Protein 1FP2 (pdb70)

GO terms:
  GO:0033800 isoflavone 7-O-methyltransferase activity (F, EXP)

Structure (mmCIF, N/CA/C/O backbone):
data_1FP2
#
_entry.id   1FP2
#
_cell.length_a   145.556
_cell.length_b   50.538
_cell.length_c   63.824
_cell.angle_alpha   90.00
_cell.angle_beta   106.69
_cell.angle_gamma   90.00
#
_symmetry.space_group_name_H-M   'C 1 2 1'
#
loop_
_entity.id
_entity.type
_entity.pdbx_description
1 polymer 'ISOFLAVONE O-METHYLTRANSFERASE'
2 non-polymer S-ADENOSYL-L-HOMOCYSTEINE
3 non-polymer "4'-HYDROXY-7-METHOXYISOFLAVONE"
4 water water
#
loop_
_atom_site.group_PDB
_atom_site.id
_atom_site.type_symbol
_atom_site.label_atom_id
_atom_site.label_alt_id
_atom_site.label_comp_id
_atom_site.label_asym_id
_atom_site.label_entity_id
_atom_site.label_seq_id
_atom_site.pdbx_PDB_ins_code
_atom_site.Cartn_x
_atom_site.Cartn_y
_atom_site.Cartn_z
_atom_site.occupancy
_atom_site.B_iso_or_equiv
_atom_site.auth_seq_id
_atom_site.auth_comp_id
_atom_site.auth_asym_id
_atom_site.auth_atom_id
_atom_site.pdbx_PDB_model_num
ATOM 1 N N . ARG A 1 8 ? -17.833 -8.192 54.153 1.00 41.12 8 ARG A N 1
ATOM 2 C CA . ARG A 1 8 ? -16.596 -8.642 54.818 1.00 42.12 8 ARG A CA 1
ATOM 3 C C . ARG A 1 8 ? -16.535 -10.172 54.840 1.00 42.44 8 ARG A C 1
ATOM 4 O O . ARG A 1 8 ? -17.367 -10.858 55.454 1.00 42.89 8 ARG A O 1
ATOM 12 N N . LYS A 1 9 ? -15.511 -10.666 54.154 1.00 42.21 9 LYS A N 1
ATOM 13 C CA . LYS A 1 9 ? -15.261 -12.073 53.928 1.00 40.40 9 LYS A CA 1
ATOM 14 C C . LYS A 1 9 ? -13.805 -12.367 54.337 1.00 39.99 9 LYS A C 1
ATOM 15 O O . LYS A 1 9 ? -13.244 -11.661 55.176 1.00 38.93 9 LYS A O 1
ATOM 21 N N . PRO A 1 10 ? -13.184 -13.424 53.765 1.00 39.96 10 PRO A N 1
ATOM 22 C CA . PRO A 1 10 ? -11.784 -13.794 54.065 1.00 39.71 10 PRO A CA 1
ATOM 23 C C . PRO A 1 10 ? -10.831 -13.131 53.053 1.00 40.14 10 PRO A C 1
ATOM 24 O O . PRO A 1 10 ? -11.080 -12.022 52.611 1.00 38.80 10 PRO A O 1
ATOM 28 N N . SER A 1 11 ? -9.758 -13.820 52.657 1.00 40.34 11 SER A N 1
ATOM 29 C CA . SER A 1 11 ? -8.821 -13.257 51.673 1.00 39.63 11 SER A CA 1
ATOM 30 C C . SER A 1 11 ? -9.379 -13.135 50.233 1.00 38.30 11 SER A C 1
ATOM 31 O O . SER A 1 11 ? -8.631 -13.047 49.244 1.00 38.05 11 SER A O 1
ATOM 34 N N . GLU A 1 12 ? -10.696 -13.159 50.097 1.00 36.97 12 GLU A N 1
ATOM 35 C CA . GLU A 1 12 ? -11.292 -12.962 48.780 1.00 34.97 12 GLU A CA 1
ATOM 36 C C . GLU A 1 12 ? -11.368 -11.430 48.635 1.00 31.92 12 GLU A C 1
ATOM 37 O O . GLU A 1 12 ? -11.714 -10.901 47.587 1.00 31.99 12 GLU A O 1
ATOM 43 N N . ILE A 1 13 ? -11.033 -10.735 49.711 1.00 29.40 13 ILE A N 1
ATOM 44 C CA . ILE A 1 13 ? -10.982 -9.287 49.687 1.00 27.60 13 ILE A CA 1
ATOM 45 C C . ILE A 1 13 ? -9.796 -8.847 48.807 1.00 26.39 13 ILE A C 1
ATOM 46 O O . ILE A 1 13 ? -9.922 -7.920 48.022 1.00 23.73 13 ILE A O 1
ATOM 51 N N . PHE A 1 14 ? -8.639 -9.486 48.971 1.00 25.60 14 PHE A N 1
ATOM 52 C CA . PHE A 1 14 ? -7.457 -9.144 48.155 1.00 25.49 14 PHE A CA 1
ATOM 53 C C . PHE A 1 14 ? -7.797 -9.375 46.659 1.00 25.20 14 PHE A C 1
ATOM 54 O O . PHE A 1 14 ? -7.435 -8.585 45.772 1.00 22.78 14 PHE A O 1
ATOM 62 N N . LYS A 1 15 ? -8.515 -10.444 46.364 1.00 23.85 15 LYS A N 1
ATOM 63 C CA . LYS A 1 15 ? -8.877 -10.678 44.968 1.00 24.22 15 LYS A CA 1
ATOM 64 C C . LYS A 1 15 ? -9.807 -9.576 44.394 1.00 24.18 15 LYS A C 1
ATOM 65 O O . LYS A 1 15 ? -9.687 -9.160 43.238 1.00 21.98 15 LYS A O 1
ATOM 71 N N . ALA A 1 16 ? -10.764 -9.142 45.212 1.00 21.02 16 ALA A N 1
ATOM 72 C CA . ALA A 1 16 ? -11.711 -8.096 44.810 1.00 19.71 16 ALA A CA 1
ATOM 73 C C . ALA A 1 16 ? -10.968 -6.759 44.683 1.00 16.90 16 ALA A C 1
ATOM 74 O O . ALA A 1 16 ? -11.316 -5.925 43.849 1.00 14.68 16 ALA A O 1
ATOM 76 N N . GLN A 1 17 ? -9.966 -6.573 45.548 1.00 17.19 17 GLN A N 1
ATOM 77 C CA . GLN A 1 17 ? -9.173 -5.365 45.475 1.00 16.27 17 GLN A CA 1
ATOM 78 C C . GLN A 1 17 ? -8.418 -5.359 44.133 1.00 16.87 17 GLN A C 1
ATOM 79 O O . GLN A 1 17 ? -8.330 -4.343 43.463 1.00 15.11 17 GLN A O 1
ATOM 85 N N . ALA A 1 18 ? -7.868 -6.494 43.721 1.00 16.03 18 ALA A N 1
ATOM 86 C CA . ALA A 1 18 ? -7.164 -6.542 42.438 1.00 16.73 18 ALA A CA 1
ATOM 87 C C . ALA A 1 18 ? -8.103 -6.171 41.258 1.00 16.01 18 ALA A C 1
ATOM 88 O O . ALA A 1 18 ? -7.736 -5.354 40.360 1.00 15.84 18 ALA A O 1
ATOM 90 N N . LEU A 1 19 ? -9.341 -6.687 41.310 1.00 15.46 19 LEU A N 1
ATOM 91 C CA . LEU A 1 19 ? -10.318 -6.342 40.292 1.00 16.22 19 LEU A CA 1
ATOM 92 C C . LEU A 1 19 ? -10.629 -4.836 40.293 1.00 16.69 19 LEU A C 1
ATOM 93 O O . LEU A 1 19 ? -10.652 -4.180 39.250 1.00 15.74 19 LEU A O 1
ATOM 98 N N . LEU A 1 20 ? -10.909 -4.272 41.483 1.00 13.96 20 LEU A N 1
ATOM 99 C CA . LEU A 1 20 ? -11.206 -2.851 41.569 1.00 15.25 20 LEU A CA 1
ATOM 100 C C . LEU A 1 20 ? -10.030 -2.039 40.989 1.00 15.35 20 LEU A C 1
ATOM 101 O O . LEU A 1 20 ? -10.250 -1.132 40.198 1.00 14.39 20 LEU A O 1
ATOM 106 N N . TYR A 1 21 ? -8.792 -2.362 41.370 1.00 14.75 21 TYR A N 1
ATOM 107 C CA . TYR A 1 21 ? -7.648 -1.601 40.852 1.00 16.31 21 TYR A CA 1
ATOM 108 C C . TYR A 1 21 ? -7.493 -1.696 39.335 1.00 15.62 21 TYR A C 1
ATOM 109 O O . TYR A 1 21 ? -7.120 -0.712 38.680 1.00 15.30 21 TYR A O 1
ATOM 118 N N . LYS A 1 22 ? -7.774 -2.866 38.790 1.00 15.66 22 LYS A N 1
ATOM 119 C CA . LYS A 1 22 ? -7.679 -3.052 37.366 1.00 17.58 22 LYS A CA 1
ATOM 120 C C . LYS A 1 22 ? -8.593 -2.041 36.695 1.00 16.66 22 LYS A C 1
ATOM 121 O O . LYS A 1 22 ? -8.256 -1.446 35.675 1.00 17.27 22 LYS A O 1
ATOM 127 N N . HIS A 1 23 ? -9.782 -1.824 37.285 1.00 15.47 23 HIS A N 1
ATOM 128 C CA . HIS A 1 23 ? -10.705 -0.907 36.662 1.00 14.26 23 HIS A CA 1
ATOM 129 C C . HIS A 1 23 ? -10.488 0.554 36.946 1.00 14.30 23 HIS A C 1
ATOM 130 O O . HIS A 1 23 ? -10.708 1.434 36.113 1.00 13.55 23 HIS A O 1
ATOM 137 N N . ILE A 1 24 ? -10.037 0.856 38.158 1.00 14.04 24 ILE A N 1
ATOM 138 C CA . ILE A 1 24 ? -9.726 2.241 38.453 1.00 14.13 24 ILE A CA 1
ATOM 139 C C . ILE A 1 24 ? -8.658 2.728 37.468 1.00 14.89 24 ILE A C 1
ATOM 140 O O . ILE A 1 24 ? -8.777 3.844 36.950 1.00 14.66 24 ILE A O 1
ATOM 145 N N . TYR A 1 25 ? -7.673 1.875 37.189 1.00 15.26 25 TYR A N 1
ATOM 146 C CA . TYR A 1 25 ? -6.557 2.318 36.333 1.00 15.08 25 TYR A CA 1
ATOM 147 C C . TYR A 1 25 ? -6.663 1.873 34.876 1.00 14.79 25 TYR A C 1
ATOM 148 O O . TYR A 1 25 ? -5.681 1.938 34.128 1.00 15.15 25 TYR A O 1
ATOM 157 N N . ALA A 1 26 ? -7.829 1.379 34.462 1.00 13.41 26 ALA A N 1
ATOM 158 C CA . ALA A 1 26 ? -7.998 0.931 33.077 1.00 13.44 26 ALA A CA 1
ATOM 159 C C . ALA A 1 26 ? -7.651 2.013 32.042 1.00 13.30 26 ALA A C 1
ATOM 160 O O . ALA A 1 26 ? -7.208 1.651 30.941 1.00 13.52 26 ALA A O 1
ATOM 162 N N . PHE A 1 27 ? -7.802 3.316 32.342 1.00 12.95 27 PHE A N 1
ATOM 163 C CA . PHE A 1 27 ? -7.497 4.384 31.406 1.00 13.88 27 PHE A CA 1
ATOM 164 C C . PHE A 1 27 ? -6.036 4.302 30.985 1.00 14.37 27 PHE A C 1
ATOM 165 O O . PHE A 1 27 ? -5.700 4.786 29.922 1.00 14.72 27 PHE A O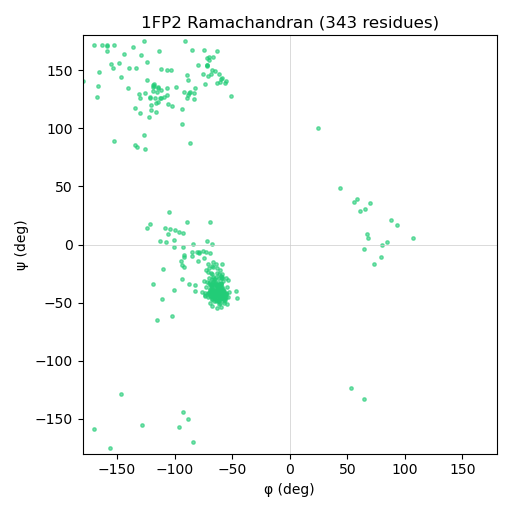 1
ATOM 173 N N . ILE A 1 28 ? -5.176 3.716 31.831 1.00 14.32 28 ILE A N 1
ATOM 174 C CA . ILE A 1 28 ? -3.759 3.582 31.431 1.00 14.44 28 ILE A CA 1
ATOM 175 C C . ILE A 1 28 ? -3.589 2.686 30.213 1.00 13.89 28 ILE A C 1
ATOM 176 O O . ILE A 1 28 ? -2.634 2.881 29.441 1.00 13.73 28 ILE A O 1
ATOM 181 N N . ASP A 1 29 ? -4.494 1.728 30.011 1.00 13.55 29 ASP A N 1
ATOM 182 C CA . ASP A 1 29 ? -4.450 0.874 28.803 1.00 14.55 29 ASP A CA 1
ATOM 183 C C . ASP A 1 29 ? -4.658 1.797 27.577 1.00 14.89 29 ASP A C 1
ATOM 184 O O . ASP A 1 29 ? -3.927 1.713 26.566 1.00 14.50 29 ASP A O 1
ATOM 189 N N . SER A 1 30 ? -5.598 2.731 27.674 1.00 13.53 30 SER A N 1
ATOM 190 C CA . SER A 1 30 ? -5.865 3.652 26.556 1.00 12.69 30 SER A CA 1
ATOM 191 C C . SER A 1 30 ? -4.714 4.649 26.372 1.00 11.65 30 SER A C 1
ATOM 192 O O . SER A 1 30 ? -4.257 4.886 25.242 1.00 12.00 30 SER A O 1
ATOM 195 N N . MET A 1 31 ? -4.175 5.180 27.481 1.00 11.01 31 MET A N 1
ATOM 196 C CA . MET A 1 31 ? -3.158 6.204 27.359 1.00 11.73 31 MET A CA 1
ATOM 197 C C . MET A 1 31 ? -1.809 5.637 26.916 1.00 11.31 31 MET A C 1
ATOM 198 O O . MET A 1 31 ? -1.034 6.297 26.232 1.00 12.13 31 MET A O 1
ATOM 203 N N . SER A 1 32 ? -1.547 4.400 27.313 1.00 11.82 32 SER A N 1
ATOM 204 C CA . SER A 1 32 ? -0.280 3.814 26.876 1.00 13.05 32 SER A CA 1
ATOM 205 C C . SER A 1 32 ? -0.314 3.482 25.361 1.00 13.53 32 SER A C 1
ATOM 206 O O . SER A 1 32 ? 0.713 3.585 24.656 1.00 12.89 32 SER A O 1
ATOM 209 N N . LEU A 1 33 ? -1.494 3.132 24.854 1.00 13.36 33 LEU A N 1
ATOM 210 C CA . LEU A 1 33 ? -1.664 2.818 23.437 1.00 12.78 33 LEU A CA 1
ATOM 211 C C . LEU A 1 33 ? -1.527 4.118 22.677 1.00 13.64 33 LEU A C 1
ATOM 212 O O . LEU A 1 33 ? -0.818 4.158 21.648 1.00 11.72 33 LEU A O 1
ATOM 217 N N . LYS A 1 34 ? -2.175 5.187 23.145 1.00 12.79 34 LYS A N 1
ATOM 218 C CA . LYS A 1 34 ? -2.016 6.512 22.541 1.00 11.85 34 LYS A CA 1
ATOM 219 C C . LYS A 1 34 ? -0.538 6.922 22.504 1.00 12.60 34 LYS A C 1
ATOM 220 O O . LYS A 1 34 ? -0.062 7.428 21.485 1.00 13.14 34 LYS A O 1
ATOM 226 N N . TRP A 1 35 ? 0.192 6.663 23.601 1.00 12.49 35 TRP A N 1
ATOM 227 C CA . TRP A 1 35 ? 1.588 7.001 23.645 1.00 12.75 35 TRP A CA 1
ATOM 228 C C . TRP A 1 35 ? 2.378 6.254 22.574 1.00 12.26 35 TRP A C 1
ATOM 229 O O . TRP A 1 35 ? 3.215 6.815 21.874 1.00 13.45 35 TRP A O 1
ATOM 240 N N . ALA A 1 36 ? 2.125 4.966 22.420 1.00 11.99 36 ALA A N 1
ATOM 241 C CA . ALA A 1 36 ? 2.870 4.233 21.396 1.00 13.19 36 ALA A CA 1
ATOM 242 C C . ALA A 1 36 ? 2.634 4.804 19.977 1.00 12.27 36 ALA A C 1
ATOM 243 O O . ALA A 1 36 ? 3.588 4.913 19.181 1.00 13.26 36 ALA A O 1
ATOM 245 N N . VAL A 1 37 ? 1.408 5.168 19.640 1.00 12.48 37 VAL A N 1
ATOM 246 C CA . VAL A 1 37 ? 1.100 5.744 18.348 1.00 12.87 37 VAL A CA 1
ATOM 247 C C . VAL A 1 37 ? 1.747 7.137 18.227 1.00 11.85 37 VAL A C 1
ATOM 248 O O . VAL A 1 37 ? 2.411 7.430 17.184 1.00 13.74 37 VAL A O 1
ATOM 252 N N . GLU A 1 38 ? 1.662 7.980 19.263 1.00 12.86 38 GLU A N 1
ATOM 253 C CA . GLU A 1 38 ? 2.251 9.324 19.169 1.00 12.74 38 GLU A CA 1
ATOM 254 C C . GLU A 1 38 ? 3.760 9.277 19.045 1.00 13.27 38 GLU A C 1
ATOM 255 O O . GLU A 1 38 ? 4.374 10.148 18.409 1.00 13.96 38 GLU A O 1
ATOM 261 N N . MET A 1 39 ? 4.383 8.275 19.677 1.00 12.49 39 MET A N 1
ATOM 262 C CA . MET A 1 39 ? 5.836 8.128 19.560 1.00 13.38 39 MET A CA 1
ATOM 263 C C . MET A 1 39 ? 6.233 7.483 18.245 1.00 14.27 39 MET A C 1
ATOM 264 O O . MET A 1 39 ? 7.432 7.350 17.973 1.00 15.67 39 MET A O 1
ATOM 269 N N . ASN A 1 40 ? 5.253 7.022 17.439 1.00 13.80 40 ASN A N 1
ATOM 270 C CA . ASN A 1 40 ? 5.460 6.396 16.123 1.00 14.64 40 ASN A CA 1
ATOM 271 C C . ASN A 1 40 ? 6.192 5.072 16.221 1.00 14.85 40 ASN A C 1
ATOM 272 O O . ASN A 1 40 ? 6.864 4.641 15.280 1.00 14.41 40 ASN A O 1
ATOM 277 N N . ILE A 1 41 ? 5.998 4.376 17.333 1.00 14.59 41 ILE A N 1
ATOM 278 C CA . ILE A 1 41 ? 6.711 3.123 17.513 1.00 13.41 41 ILE A CA 1
ATOM 279 C C . ILE A 1 41 ? 6.391 1.995 16.530 1.00 15.34 41 ILE A C 1
ATOM 280 O O . ILE A 1 41 ? 7.306 1.359 15.998 1.00 14.22 41 ILE A O 1
ATOM 285 N N . PRO A 1 42 ? 5.105 1.754 16.205 1.00 14.10 42 PRO A N 1
ATOM 286 C CA . PRO A 1 42 ? 4.787 0.703 15.247 1.00 14.37 42 PRO A CA 1
ATOM 287 C C . PRO A 1 42 ? 5.529 0.959 13.904 1.00 15.04 42 PRO A C 1
ATOM 288 O O . PRO A 1 42 ? 6.146 0.040 13.350 1.00 16.04 42 PRO A O 1
ATOM 292 N N . ASN A 1 43 ? 5.509 2.195 13.403 1.00 15.15 43 ASN A N 1
ATOM 293 C CA . ASN A 1 43 ? 6.185 2.443 12.131 1.00 15.98 43 ASN A CA 1
ATOM 294 C C . ASN A 1 43 ? 7.715 2.307 12.246 1.00 15.64 43 ASN A C 1
ATOM 295 O O . ASN A 1 43 ? 8.345 1.784 11.308 1.00 15.75 43 ASN A O 1
ATOM 300 N N . ILE A 1 44 ? 8.287 2.739 13.378 1.00 14.44 44 ILE A N 1
ATOM 301 C CA . ILE A 1 44 ? 9.717 2.619 13.558 1.00 15.13 44 ILE A CA 1
ATOM 302 C C . ILE A 1 44 ? 10.081 1.147 13.483 1.00 15.39 44 ILE A C 1
ATOM 303 O O . ILE A 1 44 ? 11.074 0.769 12.837 1.00 15.98 44 ILE A O 1
ATOM 30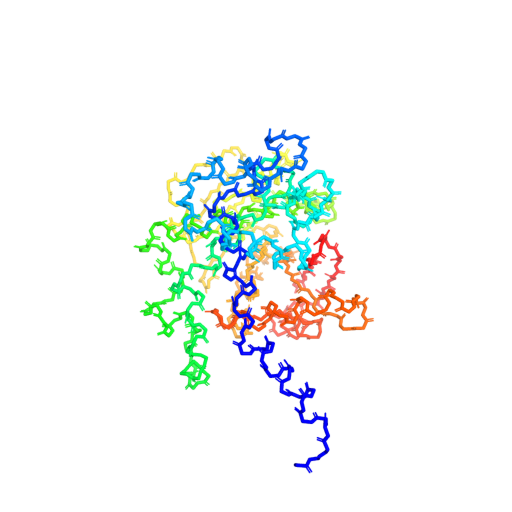8 N N . ILE A 1 45 ? 9.297 0.285 14.134 1.00 16.23 45 ILE A N 1
ATOM 309 C CA . ILE A 1 45 ? 9.628 -1.128 14.076 1.00 15.78 45 ILE A CA 1
ATOM 310 C C . ILE A 1 45 ? 9.457 -1.705 12.669 1.00 16.41 45 ILE A C 1
ATOM 311 O O . ILE A 1 45 ? 10.330 -2.477 12.201 1.00 16.62 45 ILE A O 1
ATOM 316 N N . GLN A 1 46 ? 8.371 -1.351 11.982 1.00 16.37 46 GLN A N 1
ATOM 317 C CA . GLN A 1 46 ? 8.153 -1.818 10.627 1.00 16.72 46 GLN A CA 1
ATOM 318 C C . GLN A 1 46 ? 9.335 -1.413 9.728 1.00 17.55 46 GLN A C 1
ATOM 319 O O . GLN A 1 46 ? 9.851 -2.240 8.951 1.00 19.40 46 GLN A O 1
ATOM 325 N N . ASN A 1 47 ? 9.758 -0.151 9.854 1.00 17.10 47 ASN A N 1
ATOM 326 C CA . ASN A 1 47 ? 10.858 0.386 9.012 1.00 17.37 47 ASN A CA 1
ATOM 327 C C . ASN A 1 47 ? 12.172 -0.286 9.358 1.00 18.10 47 ASN A C 1
ATOM 328 O O . ASN A 1 47 ? 13.050 -0.417 8.480 1.00 18.19 47 ASN A O 1
ATOM 333 N N . HIS A 1 48 ? 12.330 -0.711 10.603 1.00 16.55 48 HIS A N 1
ATOM 334 C CA . HIS A 1 48 ? 13.554 -1.393 11.036 1.00 17.16 48 HIS A CA 1
ATOM 335 C C . HIS A 1 48 ? 13.715 -2.742 10.344 1.00 18.54 48 HIS A C 1
ATOM 336 O O . HIS A 1 48 ? 14.854 -3.163 10.113 1.00 19.70 48 HIS A O 1
ATOM 343 N N . GLY A 1 49 ? 12.590 -3.377 9.990 1.00 18.74 49 GLY A N 1
ATOM 344 C CA . GLY A 1 49 ? 12.582 -4.664 9.304 1.00 20.72 49 GLY A CA 1
ATOM 345 C C . GLY A 1 49 ? 12.798 -5.912 10.123 1.00 20.97 49 GLY A C 1
ATOM 346 O O . GLY A 1 49 ? 12.806 -7.034 9.578 1.00 21.62 49 GLY A O 1
ATOM 347 N N . LYS A 1 50 ? 12.985 -5.727 11.415 1.00 20.54 50 LYS A N 1
ATOM 348 C CA . LYS A 1 50 ? 13.208 -6.810 12.356 1.00 19.31 50 LYS A CA 1
ATOM 349 C C . LYS A 1 50 ? 12.854 -6.301 13.758 1.00 19.51 50 LYS A C 1
ATOM 350 O O . LYS A 1 50 ? 12.649 -5.097 13.954 1.00 17.63 50 LYS A O 1
ATOM 356 N N . PRO A 1 51 ? 12.798 -7.186 14.764 1.00 19.25 51 PRO A N 1
ATOM 357 C CA . PRO A 1 51 ? 12.475 -6.712 16.122 1.00 18.88 51 PRO A CA 1
ATOM 358 C C . PRO A 1 51 ? 13.549 -5.699 16.547 1.00 19.81 51 PRO A C 1
ATOM 359 O O . PRO A 1 51 ? 14.751 -5.874 16.254 1.00 19.07 51 PRO A O 1
ATOM 363 N N . ILE A 1 52 ? 13.137 -4.626 17.210 1.00 17.99 52 ILE A N 1
ATOM 364 C CA . ILE A 1 52 ? 14.083 -3.609 17.575 1.00 17.15 52 ILE A CA 1
ATOM 365 C C . ILE A 1 52 ? 14.583 -3.701 19.015 1.00 18.10 52 ILE A C 1
ATOM 366 O O . ILE A 1 52 ? 13.772 -3.896 19.941 1.00 18.92 52 ILE A O 1
ATOM 371 N N . SER A 1 53 ? 15.891 -3.544 19.238 1.00 18.07 53 SER A N 1
ATOM 372 C CA . SER A 1 53 ? 16.416 -3.611 20.597 1.00 18.31 53 SER A CA 1
ATOM 373 C C . SER A 1 53 ? 16.002 -2.357 21.376 1.00 18.60 53 SER A C 1
ATOM 374 O O . SER A 1 53 ? 15.747 -1.291 20.781 1.00 17.66 53 SER A O 1
ATOM 377 N N . LEU A 1 54 ? 15.925 -2.458 22.708 1.00 17.27 54 LEU A N 1
ATOM 378 C CA . LEU A 1 54 ? 15.574 -1.281 23.484 1.00 18.43 54 LEU A CA 1
ATOM 379 C C . LEU A 1 54 ? 16.589 -0.185 23.197 1.00 18.79 54 LEU A C 1
ATOM 380 O O . LEU A 1 54 ? 16.222 0.957 23.060 1.00 17.90 54 LEU A O 1
ATOM 385 N N . SER A 1 55 ? 17.884 -0.505 23.072 1.00 19.21 55 SER A N 1
ATOM 386 C CA . SER A 1 55 ? 18.858 0.568 22.867 1.00 20.31 55 SER A CA 1
ATOM 387 C C . SER A 1 55 ? 18.685 1.265 21.517 1.00 18.99 55 SER A C 1
ATOM 388 O O . SER A 1 55 ? 18.791 2.487 21.440 1.00 20.05 55 SER A O 1
ATOM 391 N N . ASN A 1 56 ? 18.386 0.503 20.471 1.00 18.71 56 ASN A N 1
ATOM 392 C CA . ASN A 1 56 ? 18.146 1.109 19.155 1.00 18.84 56 ASN A CA 1
ATOM 393 C C . ASN A 1 56 ? 16.848 1.931 19.188 1.00 18.50 56 ASN A C 1
ATOM 394 O O . ASN A 1 56 ? 16.772 2.992 18.576 1.00 19.86 56 ASN A O 1
ATOM 399 N N . LEU A 1 57 ? 15.828 1.422 19.888 1.00 17.14 57 LEU A N 1
ATOM 400 C CA . LEU A 1 57 ? 14.580 2.159 19.985 1.00 16.78 57 LEU A CA 1
ATOM 401 C C . LEU A 1 57 ? 14.769 3.496 20.664 1.00 17.15 57 LEU A C 1
ATOM 402 O O . LEU A 1 57 ? 14.314 4.532 20.122 1.00 17.27 57 LEU A O 1
ATOM 407 N N . VAL A 1 58 ? 15.394 3.526 21.844 1.00 18.81 58 VAL A N 1
ATOM 408 C CA . VAL A 1 58 ? 15.534 4.814 22.498 1.00 19.41 58 VAL A CA 1
ATOM 409 C C . VAL A 1 58 ? 16.532 5.697 21.752 1.00 20.39 58 VAL A C 1
ATOM 410 O O . VAL A 1 58 ? 16.464 6.916 21.886 1.00 20.51 58 VAL A O 1
ATOM 414 N N . SER A 1 59 ? 17.410 5.111 20.931 1.00 20.53 59 SER A N 1
ATOM 415 C CA . SER A 1 59 ? 18.346 5.927 20.138 1.00 21.39 59 SER A CA 1
ATOM 416 C C . SER A 1 59 ? 17.515 6.661 19.076 1.00 20.43 59 SER A C 1
ATOM 417 O O . SER A 1 59 ? 17.626 7.892 18.898 1.00 20.74 59 SER A O 1
ATOM 420 N N . ILE A 1 60 ? 16.691 5.913 18.367 1.00 19.17 60 ILE A N 1
ATOM 421 C CA . ILE A 1 60 ? 15.837 6.552 17.364 1.00 17.69 60 ILE A CA 1
ATOM 422 C C . ILE A 1 60 ? 14.896 7.603 17.989 1.00 18.28 60 ILE A C 1
ATOM 423 O O . ILE A 1 60 ? 14.727 8.694 17.458 1.00 18.77 60 ILE A O 1
ATOM 428 N N . LEU A 1 61 ? 14.310 7.294 19.144 1.00 16.33 61 LEU A N 1
ATOM 429 C CA . LEU A 1 61 ? 13.391 8.233 19.781 1.00 17.78 61 LEU A CA 1
ATOM 430 C C . LEU A 1 61 ? 14.063 9.463 20.362 1.00 16.06 61 LEU A C 1
ATOM 431 O O . LEU A 1 61 ? 13.433 10.514 20.555 1.00 16.11 61 LEU A O 1
ATOM 436 N N . GLN A 1 62 ? 15.353 9.339 20.674 1.00 17.47 62 GLN A N 1
ATOM 437 C CA . GLN A 1 62 ? 16.111 10.428 21.284 1.00 18.38 62 GLN A CA 1
ATOM 438 C C . GLN A 1 62 ? 15.526 10.907 22.633 1.00 17.06 62 GLN A C 1
ATOM 439 O O . GLN A 1 62 ? 15.447 12.100 22.931 1.00 18.96 62 GLN A O 1
ATOM 445 N N . VAL A 1 63 ? 15.062 9.952 23.432 1.00 18.10 63 VAL A N 1
ATOM 446 C CA . VAL A 1 63 ? 14.561 10.277 24.756 1.00 19.85 63 VAL A CA 1
ATOM 447 C C . VAL A 1 63 ? 15.788 10.450 25.661 1.00 19.84 63 VAL A C 1
ATOM 448 O O . VAL A 1 63 ? 16.858 9.869 25.389 1.00 19.51 63 VAL A O 1
ATOM 452 N N . PRO A 1 64 ? 15.639 11.239 26.731 1.00 18.86 64 PRO A N 1
ATOM 453 C CA . PRO A 1 64 ? 16.747 11.466 27.666 1.00 20.25 64 PRO A CA 1
ATOM 454 C C . PRO A 1 64 ? 17.054 10.178 28.389 1.00 20.83 64 PRO A C 1
ATOM 455 O O . PRO A 1 64 ? 16.177 9.350 28.577 1.00 20.45 64 PRO A O 1
ATOM 459 N N . SER A 1 65 ? 18.313 9.978 28.782 1.00 21.02 65 SER A N 1
ATOM 460 C CA . SER A 1 65 ? 18.676 8.723 29.438 1.00 22.09 65 SER A CA 1
ATOM 461 C C . SER A 1 65 ? 17.863 8.450 30.721 1.00 19.95 65 SER A C 1
ATOM 462 O O . SER A 1 65 ? 17.594 7.290 31.028 1.00 20.39 65 SER A O 1
ATOM 465 N N . SER A 1 66 ? 17.475 9.514 31.426 1.00 18.06 66 SER A N 1
ATOM 466 C CA . SER A 1 66 ? 16.683 9.409 32.655 1.00 19.13 66 SER A CA 1
ATOM 467 C C . SER A 1 66 ? 15.295 8.819 32.413 1.00 16.22 66 SER A C 1
ATOM 468 O O . SER A 1 66 ? 14.621 8.429 33.374 1.00 17.14 66 SER A O 1
ATOM 471 N N . LYS A 1 67 ? 14.853 8.796 31.153 1.00 17.27 67 LYS A N 1
ATOM 472 C CA . LYS A 1 67 ? 13.542 8.232 30.827 1.00 16.28 67 LYS A CA 1
ATOM 473 C C . LYS A 1 67 ? 13.600 6.948 30.008 1.00 16.06 67 LYS A C 1
ATOM 474 O O . LYS A 1 67 ? 12.575 6.372 29.617 1.00 15.40 67 LYS A O 1
ATOM 480 N N . ILE A 1 68 ? 14.790 6.440 29.737 1.00 15.65 68 ILE A N 1
ATOM 481 C CA . ILE A 1 68 ? 14.903 5.189 29.010 1.00 16.46 68 ILE A CA 1
ATOM 482 C C . ILE A 1 68 ? 14.179 4.040 29.756 1.00 15.56 68 ILE A C 1
ATOM 483 O O . ILE A 1 68 ? 13.495 3.220 29.140 1.00 15.64 68 ILE A O 1
ATOM 488 N N . GLY A 1 69 ? 14.394 3.938 31.081 1.00 16.92 69 GLY A N 1
ATOM 489 C CA . GLY A 1 69 ? 13.732 2.885 31.858 1.00 15.44 69 GLY A CA 1
ATOM 490 C C . GLY A 1 69 ? 12.216 3.003 31.772 1.00 14.09 69 GLY A C 1
ATOM 491 O O . GLY A 1 69 ? 11.532 1.997 31.743 1.00 15.18 69 GLY A O 1
ATOM 492 N N . ASN A 1 70 ? 11.737 4.234 31.695 1.00 15.33 70 ASN A N 1
ATOM 493 C CA . ASN A 1 70 ? 10.298 4.437 31.544 1.00 14.18 70 ASN A CA 1
ATOM 494 C C . ASN A 1 70 ? 9.805 3.960 30.167 1.00 13.67 70 ASN A C 1
ATOM 495 O O . ASN A 1 70 ? 8.711 3.411 30.061 1.00 13.75 70 ASN A O 1
ATOM 500 N N . VAL A 1 71 ? 10.625 4.127 29.117 1.00 14.22 71 VAL A N 1
ATOM 501 C CA . VAL A 1 71 ? 10.235 3.616 27.823 1.00 14.48 71 VAL A CA 1
ATOM 502 C C . VAL A 1 71 ? 10.136 2.078 27.957 1.00 14.62 71 VAL A C 1
ATOM 503 O O . VAL A 1 71 ? 9.216 1.439 27.445 1.00 14.60 71 VAL A O 1
ATOM 507 N N . ARG A 1 72 ? 11.141 1.442 28.582 1.00 14.14 72 ARG A N 1
ATOM 508 C CA . ARG A 1 72 ? 11.118 -0.015 28.741 1.00 14.40 72 ARG A CA 1
ATOM 509 C C . ARG A 1 72 ? 9.873 -0.473 29.537 1.00 12.39 72 ARG A C 1
ATOM 510 O O . ARG A 1 72 ? 9.245 -1.485 29.177 1.00 14.30 72 ARG A O 1
ATOM 518 N N . ARG A 1 73 ? 9.548 0.262 30.593 1.00 15.28 73 ARG A N 1
ATOM 519 C CA . ARG A 1 73 ? 8.386 -0.163 31.402 1.00 14.87 73 ARG A CA 1
ATOM 520 C C . ARG A 1 73 ? 7.081 -0.081 30.588 1.00 15.00 73 ARG A C 1
ATOM 521 O O . ARG A 1 73 ? 6.226 -0.974 30.653 1.00 16.14 73 ARG A O 1
ATOM 529 N N . LEU A 1 74 ? 6.951 0.976 29.804 1.00 13.79 74 LEU A N 1
ATOM 530 C CA . LEU A 1 74 ? 5.762 1.126 28.946 1.00 13.78 74 LEU A CA 1
ATOM 531 C C . LEU A 1 74 ? 5.723 0.073 27.848 1.00 14.17 74 LEU A C 1
ATOM 532 O O . LEU A 1 74 ? 4.651 -0.456 27.521 1.00 15.17 74 LEU A O 1
ATOM 537 N N . MET A 1 75 ? 6.877 -0.233 27.232 1.00 13.18 75 MET A N 1
ATOM 538 C CA . MET A 1 75 ? 6.895 -1.242 26.195 1.00 14.13 75 MET A CA 1
ATOM 539 C C . MET A 1 75 ? 6.487 -2.620 26.696 1.00 13.78 75 MET A C 1
ATOM 540 O O . MET A 1 75 ? 5.818 -3.372 25.992 1.00 14.81 75 MET A O 1
ATOM 545 N N . ARG A 1 76 ? 6.978 -2.965 27.883 1.00 15.94 76 ARG A N 1
ATOM 546 C CA . ARG A 1 76 ? 6.644 -4.268 28.450 1.00 17.39 76 ARG A CA 1
ATOM 547 C C . ARG A 1 76 ? 5.160 -4.346 28.807 1.00 16.16 76 ARG A C 1
ATOM 548 O O . ARG A 1 76 ? 4.541 -5.405 28.587 1.00 17.14 76 ARG A O 1
ATOM 556 N N . TYR A 1 77 ? 4.601 -3.222 29.248 1.00 16.04 77 TYR A N 1
ATOM 557 C CA . TYR A 1 77 ? 3.160 -3.158 29.594 1.00 13.94 77 TYR A CA 1
ATOM 558 C C . TYR A 1 77 ? 2.346 -3.331 28.295 1.00 15.92 77 TYR A C 1
ATOM 559 O O . TYR A 1 77 ? 1.389 -4.144 28.242 1.00 15.32 77 TYR A O 1
ATOM 568 N N . LEU A 1 78 ? 2.724 -2.613 27.228 1.00 14.17 78 LEU A N 1
ATOM 569 C CA . LEU A 1 78 ? 2.036 -2.785 25.950 1.00 15.48 78 LEU A CA 1
ATOM 570 C C . LEU A 1 78 ? 2.223 -4.198 25.371 1.00 15.51 78 LEU A C 1
ATOM 571 O O . LEU A 1 78 ? 1.326 -4.760 24.705 1.00 15.79 78 LEU A O 1
ATOM 576 N N . ALA A 1 79 ? 3.406 -4.786 25.583 1.00 15.16 79 ALA A N 1
ATOM 577 C CA . ALA A 1 79 ? 3.632 -6.135 25.050 1.00 17.19 79 ALA A CA 1
ATOM 578 C C . ALA A 1 79 ? 2.716 -7.178 25.725 1.00 17.39 79 ALA A C 1
ATOM 579 O O . ALA A 1 79 ? 2.099 -8.006 25.051 1.00 17.42 79 ALA A O 1
ATOM 581 N N . HIS A 1 80 ? 2.611 -7.108 27.035 1.00 18.93 80 HIS A N 1
ATOM 582 C CA . HIS A 1 80 ? 1.755 -8.029 27.775 1.00 19.30 80 HIS A CA 1
ATOM 583 C C . HIS A 1 80 ? 0.305 -7.880 27.290 1.00 19.80 80 HIS A C 1
ATOM 584 O O . HIS A 1 80 ? -0.444 -8.849 27.229 1.00 20.57 80 HIS A O 1
ATOM 591 N N . ASN A 1 81 ? -0.073 -6.671 26.901 1.00 20.01 81 ASN A N 1
ATOM 592 C CA . ASN A 1 81 ? -1.409 -6.456 26.348 1.00 18.60 81 ASN A CA 1
ATOM 593 C C . ASN A 1 81 ? -1.583 -6.971 24.955 1.00 18.77 81 ASN A C 1
ATOM 594 O O . ASN A 1 81 ? -2.706 -7.028 24.469 1.00 20.58 81 ASN A O 1
ATOM 599 N N . GLY A 1 82 ? -0.495 -7.343 24.288 1.00 17.03 82 GLY A N 1
ATOM 600 C CA . GLY A 1 82 ? -0.622 -7.918 22.969 1.00 17.16 82 GLY A CA 1
ATOM 601 C C . GLY A 1 82 ? -0.206 -7.062 21.824 1.00 14.66 82 GLY A C 1
ATOM 602 O O . GLY A 1 82 ? -0.410 -7.445 20.673 1.00 17.94 82 GLY A O 1
ATOM 603 N N . PHE A 1 83 ? 0.341 -5.899 22.127 1.00 17.05 83 PHE A N 1
ATOM 604 C CA . PHE A 1 83 ? 0.724 -5.014 21.047 1.00 15.80 83 PHE A CA 1
ATOM 605 C C . PHE A 1 83 ? 2.139 -5.158 20.561 1.00 16.07 83 PHE A C 1
ATOM 606 O O . PHE A 1 83 ? 2.475 -4.600 19.547 1.00 16.37 83 PHE A O 1
ATOM 614 N N . PHE A 1 84 ? 2.977 -5.904 21.280 1.00 16.04 84 PHE A N 1
ATOM 615 C CA . PHE A 1 84 ? 4.341 -6.142 20.839 1.00 16.51 84 PHE A CA 1
ATOM 616 C C . PHE A 1 84 ? 4.697 -7.535 21.368 1.00 17.05 84 PHE A C 1
ATOM 617 O O . PHE A 1 84 ? 4.075 -8.024 22.332 1.00 17.99 84 PHE A O 1
ATOM 625 N N . GLU A 1 85 ? 5.658 -8.168 20.704 1.00 19.01 85 GLU A N 1
ATOM 626 C CA . GLU A 1 85 ? 6.155 -9.451 21.178 1.00 19.65 85 GLU A CA 1
ATOM 627 C C . GLU A 1 85 ? 7.596 -9.210 21.644 1.00 20.53 85 GLU A C 1
ATOM 628 O O . GLU A 1 85 ? 8.410 -8.697 20.868 1.00 19.87 85 GLU A O 1
ATOM 634 N N . ILE A 1 86 ? 7.927 -9.582 22.886 1.00 20.13 86 ILE A N 1
ATOM 635 C CA . ILE A 1 86 ? 9.292 -9.411 23.378 1.00 21.76 86 ILE A CA 1
ATOM 636 C C . ILE A 1 86 ? 10.106 -10.646 22.972 1.00 23.97 86 ILE A C 1
ATOM 637 O O . ILE A 1 86 ? 9.647 -11.781 23.124 1.00 23.74 86 ILE A O 1
ATOM 642 N N . ILE A 1 87 ? 11.277 -10.391 22.396 1.00 24.88 87 ILE A N 1
ATOM 643 C CA . ILE A 1 87 ? 12.198 -11.445 21.988 1.00 29.02 87 ILE A CA 1
ATOM 644 C C . ILE A 1 87 ? 13.459 -11.133 22.772 1.00 30.27 87 ILE A C 1
ATOM 645 O O . ILE A 1 87 ? 13.949 -10.012 22.744 1.00 31.11 87 ILE A O 1
ATOM 650 N N . THR A 1 88 ? 13.978 -12.120 23.496 1.00 32.35 88 THR A N 1
ATOM 651 C CA . THR A 1 88 ? 15.185 -11.901 24.296 1.00 34.39 88 THR A CA 1
ATOM 652 C C . THR A 1 88 ? 16.370 -12.735 23.809 1.00 35.75 88 THR A C 1
ATOM 653 O O . THR A 1 88 ? 16.227 -13.931 23.567 1.00 35.73 88 THR A O 1
ATOM 657 N N . LYS A 1 89 ? 17.513 -12.074 23.644 1.00 36.85 89 LYS A N 1
ATOM 658 C CA . LYS A 1 89 ? 18.769 -12.698 23.210 1.00 38.59 89 LYS A CA 1
ATOM 659 C C . LYS A 1 89 ? 19.801 -11.878 23.973 1.00 38.91 89 LYS A C 1
ATOM 660 O O . LYS A 1 89 ? 19.683 -11.679 25.176 1.00 40.02 89 LYS A O 1
ATOM 666 N N . GLU A 1 90 ? 20.795 -11.358 23.270 1.00 39.47 90 GLU A N 1
ATOM 667 C CA . GLU A 1 90 ? 21.768 -10.543 23.963 1.00 39.98 90 GLU A CA 1
ATOM 668 C C . GLU A 1 90 ? 21.061 -9.327 24.567 1.00 38.66 90 GLU A C 1
ATOM 669 O O . GLU A 1 90 ? 21.486 -8.790 25.591 1.00 39.34 90 GLU A O 1
ATOM 675 N N . GLU A 1 91 ? 19.972 -8.905 23.931 1.00 37.28 91 GLU A N 1
ATOM 676 C CA . GLU A 1 91 ? 19.226 -7.759 24.426 1.00 34.57 91 GLU A CA 1
ATOM 677 C C . GLU A 1 91 ? 17.742 -8.089 24.358 1.00 31.72 91 GLU A C 1
ATOM 678 O O . GLU A 1 91 ? 17.343 -9.095 23.799 1.00 32.32 91 GLU A O 1
ATOM 684 N N . GLU A 1 92 ? 16.936 -7.227 24.963 1.00 29.21 92 GLU A N 1
ATOM 685 C CA . GLU A 1 92 ? 15.489 -7.373 24.862 1.00 25.52 92 GLU A CA 1
ATOM 686 C C . GLU A 1 92 ? 15.107 -6.604 23.582 1.00 23.69 92 GLU A C 1
ATOM 687 O O . GLU A 1 92 ? 15.529 -5.451 23.410 1.00 24.59 92 GLU A O 1
ATOM 693 N N . SER A 1 93 ? 14.332 -7.246 22.712 1.00 20.55 93 SER A N 1
ATOM 694 C CA . SER A 1 93 ? 13.879 -6.634 21.466 1.00 19.86 93 SER A CA 1
ATOM 695 C C . SER A 1 93 ? 12.352 -6.679 21.385 1.00 19.44 93 SER A C 1
ATOM 696 O O . SER A 1 93 ? 11.713 -7.512 22.039 1.00 19.73 93 SER A O 1
ATOM 699 N N . TYR A 1 94 ? 11.774 -5.780 20.583 1.00 17.72 94 TYR A N 1
ATOM 700 C CA . TYR A 1 94 ? 10.322 -5.685 20.427 1.00 17.42 94 TYR A CA 1
ATOM 701 C C . TYR A 1 94 ? 9.886 -5.869 19.013 1.00 18.12 94 TYR A C 1
ATOM 702 O O . TYR A 1 94 ? 10.352 -5.134 18.138 1.00 17.66 94 TYR A O 1
ATOM 711 N N . ALA A 1 95 ? 8.967 -6.818 18.797 1.00 16.47 95 ALA A N 1
ATOM 712 C CA . ALA A 1 95 ? 8.442 -7.115 17.486 1.00 17.09 95 ALA A CA 1
ATOM 713 C C . ALA A 1 95 ? 6.987 -6.726 17.376 1.00 16.41 95 ALA A C 1
ATOM 714 O O . ALA A 1 95 ? 6.283 -6.721 18.371 1.00 16.73 95 ALA A O 1
ATOM 716 N N . LEU A 1 96 ? 6.539 -6.380 16.176 1.00 16.11 96 LEU A N 1
ATOM 717 C CA . LEU A 1 96 ? 5.114 -6.094 15.963 1.00 18.10 96 LEU A CA 1
ATOM 718 C C . LEU A 1 96 ? 4.304 -7.380 16.147 1.00 19.22 96 LEU A C 1
ATOM 719 O O . LEU A 1 96 ? 4.856 -8.483 16.105 1.00 19.34 96 LEU A O 1
ATOM 724 N N . THR A 1 97 ? 3.002 -7.207 16.372 1.00 18.48 97 THR A N 1
ATOM 725 C CA . THR A 1 97 ? 2.046 -8.293 16.461 1.00 19.25 97 THR A CA 1
ATOM 726 C C . THR A 1 97 ? 0.942 -7.948 15.452 1.00 19.51 97 THR A C 1
ATOM 727 O O . THR A 1 97 ? 0.964 -6.883 14.823 1.00 19.26 97 THR A O 1
ATOM 731 N N . VAL A 1 98 ? -0.021 -8.838 15.260 1.00 19.51 98 VAL A N 1
ATOM 732 C CA . VAL A 1 98 ? -1.055 -8.517 14.304 1.00 19.09 98 VAL A CA 1
ATOM 733 C C . VAL A 1 98 ? -1.794 -7.264 14.746 1.00 17.95 98 VAL A C 1
ATOM 734 O O . VAL A 1 98 ? -2.194 -6.486 13.899 1.00 18.60 98 VAL A O 1
ATOM 738 N N . ALA A 1 99 ? -1.967 -7.078 16.050 1.00 18.31 99 ALA A N 1
ATOM 739 C CA . ALA A 1 99 ? -2.652 -5.904 16.562 1.00 17.83 99 ALA A CA 1
ATOM 740 C C . ALA A 1 99 ? -1.859 -4.591 16.318 1.00 17.50 99 ALA A C 1
ATOM 741 O O . ALA A 1 99 ? -2.452 -3.545 15.920 1.00 18.30 99 ALA A O 1
ATOM 743 N N . SER A 1 100 ? -0.547 -4.598 16.508 1.00 16.35 100 SER A N 1
ATOM 744 C CA . SER A 1 100 ? 0.170 -3.352 16.231 1.00 17.64 100 SER A CA 1
ATOM 745 C C . SER A 1 100 ? 0.423 -3.179 14.714 1.00 18.01 100 SER A C 1
ATOM 746 O O . SER A 1 100 ? 0.742 -2.096 14.246 1.00 17.90 100 SER A O 1
ATOM 749 N N . GLU A 1 101 ? 0.256 -4.229 13.921 1.00 18.98 101 GLU A N 1
ATOM 750 C CA . GLU A 1 101 ? 0.378 -4.061 12.472 1.00 19.00 101 GLU A CA 1
ATOM 751 C C . GLU A 1 101 ? -0.812 -3.202 12.005 1.00 17.29 101 GLU A C 1
ATOM 752 O O . GLU A 1 101 ? -0.747 -2.565 10.954 1.00 18.72 101 GLU A O 1
ATOM 758 N N . LEU A 1 102 ? -1.904 -3.203 12.770 1.00 16.33 102 LEU A N 1
ATOM 759 C CA . LEU A 1 102 ? -3.054 -2.365 12.436 1.00 16.96 102 LEU A CA 1
ATOM 760 C C . LEU A 1 102 ? -2.702 -0.898 12.645 1.00 15.89 102 LEU A C 1
ATOM 761 O O . LEU A 1 102 ? -3.524 -0.037 12.335 1.00 16.51 102 LEU A O 1
ATOM 766 N N . LEU A 1 103 ? -1.530 -0.601 13.208 1.00 14.47 103 LEU A N 1
ATOM 767 C CA . LEU A 1 103 ? -1.136 0.811 13.499 1.00 14.73 103 LEU A CA 1
ATOM 768 C C . LEU A 1 103 ? -0.032 1.318 12.544 1.00 13.94 103 LEU A C 1
ATOM 769 O O . LEU A 1 103 ? 0.385 2.447 12.648 1.00 15.21 103 LEU A O 1
ATOM 774 N N . VAL A 1 104 ? 0.367 0.462 11.601 1.00 15.65 104 VAL A N 1
ATOM 775 C CA . VAL A 1 104 ? 1.440 0.774 10.651 1.00 16.74 104 VAL A CA 1
ATOM 776 C C . VAL A 1 104 ? 0.865 1.436 9.422 1.00 18.61 104 VAL A C 1
ATOM 777 O O . VAL A 1 104 ? -0.068 0.936 8.799 1.00 18.19 104 VAL A O 1
ATOM 781 N N . ARG A 1 105 ? 1.421 2.595 9.110 1.00 21.60 105 ARG A N 1
ATOM 782 C CA . ARG A 1 105 ? 0.972 3.390 7.965 1.00 26.05 105 ARG A CA 1
ATOM 783 C C . ARG A 1 105 ? 1.080 2.632 6.682 1.00 28.83 105 ARG A C 1
ATOM 784 O O . ARG A 1 105 ? 2.030 1.896 6.479 1.00 29.85 105 ARG A O 1
ATOM 792 N N . GLY A 1 106 ? 0.131 2.831 5.797 1.00 30.94 106 GLY A N 1
ATOM 793 C CA . GLY A 1 106 ? 0.266 2.162 4.523 1.00 35.55 106 GLY A CA 1
ATOM 794 C C . GLY A 1 106 ? 0.131 0.663 4.611 1.00 37.35 106 GLY A C 1
ATOM 795 O O . GLY A 1 106 ? 0.357 -0.052 3.631 1.00 38.95 106 GLY A O 1
ATOM 796 N N . SER A 1 107 ? -0.200 0.169 5.795 1.00 38.54 107 SER A N 1
ATOM 797 C CA . SER A 1 107 ? -0.446 -1.246 5.945 1.00 38.46 107 SER A CA 1
ATOM 798 C C . SER A 1 107 ? -1.835 -1.313 5.264 1.00 37.99 107 SER A C 1
ATOM 799 O O . SER A 1 107 ? -2.421 -0.269 4.997 1.00 38.13 107 SER A O 1
ATOM 802 N N . ASP A 1 108 ? -2.337 -2.505 4.946 1.00 37.48 108 ASP A N 1
ATOM 803 C CA . ASP A 1 108 ? -3.649 -2.648 4.286 1.00 36.84 108 ASP A CA 1
ATOM 804 C C . ASP A 1 108 ? -4.795 -1.963 5.039 1.00 35.33 108 ASP A C 1
ATOM 805 O O . ASP A 1 108 ? -5.588 -1.217 4.454 1.00 36.07 108 ASP A O 1
ATOM 810 N N . LEU A 1 109 ? -4.903 -2.270 6.335 1.00 32.32 109 LEU A N 1
ATOM 811 C CA . LEU A 1 109 ? -5.921 -1.700 7.201 1.00 27.42 109 LEU A CA 1
ATOM 812 C C . LEU A 1 109 ? -5.185 -1.001 8.344 1.00 26.37 109 LEU A C 1
ATOM 813 O O . LEU A 1 109 ? -4.610 -1.651 9.217 1.00 26.30 109 LEU A O 1
ATOM 818 N N . CYS A 1 110 ? -5.224 0.323 8.358 1.00 21.60 110 CYS A N 1
ATOM 819 C CA . CYS A 1 110 ? -4.521 1.087 9.402 1.00 18.96 110 CYS A CA 1
ATOM 820 C C . CYS A 1 110 ? -5.504 1.865 10.258 1.00 18.12 110 CYS A C 1
ATOM 821 O O . CYS A 1 110 ? -6.132 2.804 9.744 1.00 19.22 110 CYS A O 1
ATOM 824 N N . LEU A 1 111 ? -5.603 1.512 11.525 1.00 15.61 111 LEU A N 1
ATOM 825 C CA . LEU A 1 111 ? -6.559 2.160 12.415 1.00 15.33 111 LEU A CA 1
ATOM 826 C C . LEU A 1 111 ? -5.909 3.151 13.362 1.00 15.86 111 LEU A C 1
ATOM 827 O O . LEU A 1 111 ? -6.552 3.625 14.281 1.00 17.10 111 LEU A O 1
ATOM 832 N N . ALA A 1 112 ? -4.655 3.525 13.112 1.00 15.82 112 ALA A N 1
ATOM 833 C CA . ALA A 1 112 ? -4.036 4.499 14.039 1.00 16.56 112 ALA A CA 1
ATOM 834 C C . ALA A 1 112 ? -4.845 5.784 14.083 1.00 15.39 112 ALA A C 1
ATOM 835 O O . ALA A 1 112 ? -4.966 6.385 15.142 1.00 15.98 112 ALA A O 1
ATOM 837 N N . PRO A 1 113 ? -5.435 6.244 12.955 1.00 15.12 113 PRO A N 1
ATOM 838 C CA . PRO A 1 113 ? -6.205 7.491 13.085 1.00 14.99 113 PRO A CA 1
ATOM 839 C C . PRO A 1 113 ? -7.403 7.410 14.008 1.00 16.34 113 PRO A C 1
ATOM 840 O O . PRO A 1 113 ? -7.839 8.422 14.567 1.00 15.54 113 PRO A O 1
ATOM 844 N N . MET A 1 114 ? -7.930 6.217 14.195 1.00 15.47 114 MET A N 1
ATOM 845 C CA . MET A 1 114 ? -9.048 5.993 15.111 1.00 16.48 114 MET A CA 1
ATOM 846 C C . MET A 1 114 ? -8.539 6.145 16.555 1.00 15.06 114 MET A C 1
ATOM 847 O O . MET A 1 114 ? -9.204 6.749 17.402 1.00 15.22 114 MET A O 1
ATOM 852 N N . VAL A 1 115 ? -7.350 5.614 16.857 1.00 13.60 115 VAL A N 1
ATOM 853 C CA . VAL A 1 115 ? -6.794 5.759 18.201 1.00 14.03 115 VAL A CA 1
ATOM 854 C C . VAL A 1 115 ? -6.638 7.236 18.523 1.00 13.96 115 VAL A C 1
ATOM 855 O O . VAL A 1 115 ? -7.049 7.687 19.603 1.00 16.35 115 VAL A O 1
ATOM 859 N N . GLU A 1 116 ? -6.078 8.012 17.584 1.00 14.56 116 GLU A N 1
ATOM 860 C CA . GLU A 1 116 ? -5.836 9.416 17.859 1.00 14.45 116 GLU A CA 1
ATOM 861 C C . GLU A 1 116 ? -7.080 10.244 17.966 1.00 15.73 116 GLU A C 1
ATOM 862 O O . GLU A 1 116 ? -7.139 11.168 18.772 1.00 16.57 116 GLU A O 1
ATOM 868 N N . CYS A 1 117 ? -8.068 9.963 17.105 1.00 13.99 117 CYS A N 1
ATOM 869 C CA . CYS A 1 117 ? -9.297 10.706 17.192 1.00 14.66 117 CYS A CA 1
ATOM 870 C C . CYS A 1 117 ? -10.044 10.494 18.526 1.00 14.36 117 CYS A C 1
ATOM 871 O O . CYS A 1 117 ? -10.412 11.416 19.223 1.00 15.76 117 CYS A O 1
ATOM 874 N N . VAL A 1 118 ? -10.307 9.247 18.838 1.00 14.33 118 VAL A N 1
ATOM 875 C CA . VAL A 1 118 ? -11.062 8.915 20.029 1.00 13.79 118 VAL A CA 1
ATOM 876 C C . VAL A 1 118 ? -10.360 9.382 21.306 1.00 14.56 118 VAL A C 1
ATOM 877 O O . VAL A 1 118 ? -11.011 9.800 22.259 1.00 13.56 118 VAL A O 1
ATOM 881 N N . LEU A 1 119 ? -9.032 9.264 21.318 1.00 14.45 119 LEU A N 1
ATOM 882 C CA . LEU A 1 119 ? -8.329 9.629 22.552 1.00 13.55 119 LEU A CA 1
ATOM 883 C C . LEU A 1 119 ? -7.894 11.067 22.703 1.00 15.08 119 LEU A C 1
ATOM 884 O O . LEU A 1 119 ? -7.002 11.399 23.462 1.00 14.48 119 LEU A O 1
ATOM 889 N N . ASP A 1 120 ? -8.522 11.942 21.924 1.00 13.71 120 ASP A N 1
ATOM 890 C CA . ASP A 1 120 ? -8.341 13.394 22.061 1.00 13.94 120 ASP A CA 1
ATOM 891 C C . ASP A 1 120 ? -8.711 13.683 23.531 1.00 13.96 120 ASP A C 1
ATOM 892 O O . ASP A 1 120 ? -9.662 13.131 24.051 1.00 15.43 120 ASP A O 1
ATOM 897 N N . PRO A 1 121 ? -7.970 14.550 24.224 1.00 14.29 121 PRO A N 1
ATOM 898 C CA . PRO A 1 121 ? -8.305 14.797 25.632 1.00 15.14 121 PRO A CA 1
ATOM 899 C C . PRO A 1 121 ? -9.671 15.356 25.908 1.00 16.21 121 PRO A C 1
ATOM 900 O O . PRO A 1 121 ? -10.292 14.992 26.905 1.00 17.73 121 PRO A O 1
ATOM 904 N N . THR A 1 122 ? -10.159 16.222 25.032 1.00 15.71 122 THR A N 1
ATOM 905 C CA . THR A 1 122 ? -11.466 16.830 25.245 1.00 16.58 122 THR A CA 1
ATOM 906 C C . THR A 1 122 ? -12.585 15.833 24.982 1.00 16.83 122 THR A C 1
ATOM 907 O O . THR A 1 122 ? -13.531 15.714 25.789 1.00 17.46 122 THR A O 1
ATOM 911 N N . LEU A 1 123 ? -12.473 15.080 23.891 1.00 16.71 123 LEU A N 1
ATOM 912 C CA . LEU A 1 123 ? -13.522 14.116 23.600 1.00 15.69 123 LEU A CA 1
ATOM 913 C C . LEU A 1 123 ? -13.575 12.972 24.608 1.00 14.78 123 LEU A C 1
ATOM 914 O O . LEU A 1 123 ? -14.608 12.689 25.212 1.00 14.76 123 LEU A O 1
ATOM 919 N N . SER A 1 124 ? -12.445 12.312 24.838 1.00 13.83 124 SER A N 1
ATOM 920 C CA . SER A 1 124 ? -12.431 11.192 25.775 1.00 14.07 124 SER A CA 1
ATOM 921 C C . SER A 1 124 ? -12.639 11.661 27.210 1.00 13.80 124 SER A C 1
ATOM 922 O O . SER A 1 124 ? -13.257 10.968 28.013 1.00 14.22 124 SER A O 1
ATOM 925 N N . GLY A 1 125 ? -12.142 12.868 27.495 1.00 13.53 125 GLY A N 1
ATOM 926 C CA . GLY A 1 125 ? -12.344 13.490 28.814 1.00 14.56 125 GLY A CA 1
ATOM 927 C C . GLY A 1 125 ? -13.815 13.761 29.117 1.00 14.18 125 GLY A C 1
ATOM 928 O O . GLY A 1 125 ? -14.201 13.903 30.297 1.00 14.97 125 GLY A O 1
ATOM 929 N N . SER A 1 126 ? -14.670 13.822 28.087 1.00 13.58 126 SER A N 1
ATOM 930 C CA . SER A 1 126 ? -16.084 14.058 28.295 1.00 14.89 126 SER A CA 1
ATOM 931 C C . SER A 1 126 ? -16.744 12.967 29.142 1.00 12.78 126 SER A C 1
ATOM 932 O O . SER A 1 126 ? -17.771 13.226 29.805 1.00 12.95 126 SER A O 1
ATOM 935 N N . TYR A 1 127 ? -16.114 11.771 29.197 1.00 12.14 127 TYR A N 1
ATOM 936 C CA . TYR A 1 127 ? -16.733 10.660 29.896 1.00 12.45 127 TYR A CA 1
ATOM 937 C C . TYR A 1 127 ? -16.620 10.813 31.419 1.00 12.70 127 TYR A C 1
ATOM 938 O O . TYR A 1 127 ? -17.175 10.011 32.144 1.00 13.26 127 TYR A O 1
ATOM 947 N N . HIS A 1 128 ? -15.890 11.845 31.855 1.00 12.59 128 HIS A N 1
ATOM 948 C CA . HIS A 1 128 ? -15.854 12.180 33.286 1.00 12.78 128 HIS A CA 1
ATOM 949 C C . HIS A 1 128 ? -17.195 12.759 33.731 1.00 13.63 128 HIS A C 1
ATOM 950 O O . HIS A 1 128 ? -17.505 12.774 34.945 1.00 15.30 128 HIS A O 1
ATOM 957 N N . GLU A 1 129 ? -18.005 13.190 32.750 1.00 13.39 129 GLU A N 1
ATOM 958 C CA . GLU A 1 129 ? -19.292 13.820 33.041 1.00 14.10 129 GLU A CA 1
ATOM 959 C C . GLU A 1 129 ? -20.501 12.904 32.782 1.00 12.79 129 GLU A C 1
ATOM 960 O O . GLU A 1 129 ? -21.606 13.408 32.544 1.00 14.26 129 GLU A O 1
ATOM 966 N N . LEU A 1 130 ? -20.322 11.583 32.892 1.00 12.01 130 LEU A N 1
ATOM 967 C CA . LEU A 1 130 ? -21.462 10.667 32.704 1.00 12.79 130 LEU A CA 1
ATOM 968 C C . LEU A 1 130 ? -22.595 11.036 33.709 1.00 14.32 130 LEU A C 1
ATOM 969 O O . LEU A 1 130 ? -23.780 11.041 33.309 1.00 14.89 130 LEU A O 1
ATOM 974 N N . LYS A 1 131 ? -22.273 11.383 34.968 1.00 13.83 131 LYS A N 1
ATOM 975 C CA . LYS A 1 131 ? -23.333 11.754 35.948 1.00 13.83 131 LYS A CA 1
ATOM 976 C C . LYS A 1 131 ? -24.154 12.988 35.463 1.00 13.97 131 LYS A C 1
ATOM 977 O O . LYS A 1 131 ? -25.387 12.938 35.424 1.00 15.34 131 LYS A O 1
ATOM 983 N N . LYS A 1 132 ? -23.519 14.095 35.122 1.00 13.57 132 LYS A N 1
ATOM 984 C CA . LYS A 1 132 ? -24.274 15.264 34.633 1.00 15.17 132 LYS A CA 1
ATOM 985 C C . LYS A 1 132 ? -25.146 14.863 33.420 1.00 13.45 132 LYS A C 1
ATOM 986 O O . LYS A 1 132 ? -26.301 15.201 33.355 1.00 14.91 132 LYS A O 1
ATOM 992 N N . TRP A 1 133 ? -24.574 14.071 32.512 1.00 13.36 133 TRP A N 1
ATOM 993 C CA . TRP A 1 133 ? -25.299 13.648 31.318 1.00 13.06 133 TRP A CA 1
ATOM 994 C C . TRP A 1 133 ? -26.497 12.752 31.618 1.00 13.71 133 TRP A C 1
ATOM 995 O O . TRP A 1 133 ? -27.568 12.861 30.971 1.00 13.92 133 TRP A O 1
ATOM 1006 N N . ILE A 1 134 ? -26.372 11.853 32.578 1.00 13.14 134 ILE A N 1
ATOM 1007 C CA . ILE A 1 134 ? -27.490 10.927 32.852 1.00 15.06 134 ILE A CA 1
ATOM 1008 C C . ILE A 1 134 ? -28.683 11.720 33.413 1.00 16.15 134 ILE A C 1
ATOM 1009 O O . ILE A 1 134 ? -29.815 11.249 33.354 1.00 16.30 134 ILE A O 1
ATOM 1014 N N . TYR A 1 135 ? -28.420 12.931 33.918 1.00 15.04 135 TYR A N 1
ATOM 1015 C CA . TYR A 1 135 ? -29.498 13.779 34.441 1.00 15.07 135 TYR A CA 1
ATOM 1016 C C . TYR A 1 135 ? -30.069 14.734 33.411 1.00 17.99 135 TYR A C 1
ATOM 1017 O O . TYR A 1 135 ? -31.022 15.487 33.710 1.00 18.51 135 TYR A O 1
ATOM 1026 N N . GLU A 1 136 ? -29.518 14.737 32.202 1.00 16.48 136 GLU A N 1
ATOM 1027 C CA . GLU A 1 136 ? -30.021 15.633 31.155 1.00 17.94 136 GLU A CA 1
ATOM 1028 C C . GLU A 1 136 ? -31.147 14.948 30.381 1.00 18.24 136 GLU A C 1
ATOM 1029 O O . GLU A 1 136 ? -30.994 13.847 29.895 1.00 18.07 136 GLU A O 1
ATOM 1035 N N . GLU A 1 137 ? -32.289 15.616 30.243 1.00 19.63 137 GLU A N 1
ATOM 1036 C CA . GLU A 1 137 ? -33.381 15.009 29.490 1.00 19.80 137 GLU A CA 1
ATOM 1037 C C . GLU A 1 137 ? -33.050 14.851 28.016 1.00 20.69 137 GLU A C 1
ATOM 1038 O O . GLU A 1 137 ? -33.435 13.862 27.408 1.00 21.70 137 GLU A O 1
ATOM 1044 N N . ASP A 1 138 ? -32.388 15.844 27.442 1.00 18.97 138 ASP A N 1
ATOM 1045 C CA . ASP A 1 138 ? -32.100 15.820 26.016 1.00 19.85 138 ASP A CA 1
ATOM 1046 C C . ASP A 1 138 ? -30.654 15.825 25.532 1.00 18.83 138 ASP A C 1
ATOM 1047 O O . ASP A 1 138 ? -30.373 15.227 24.489 1.00 18.96 138 ASP A O 1
ATOM 1052 N N . LEU A 1 139 ? -29.749 16.494 26.234 1.00 17.53 139 LEU A N 1
ATOM 1053 C CA . LEU A 1 139 ? -28.384 16.618 25.757 1.00 16.59 139 LEU A CA 1
ATOM 1054 C C . LEU A 1 139 ? -27.679 15.271 25.606 1.00 14.32 139 LEU A C 1
ATOM 1055 O O . LEU A 1 139 ? -27.939 14.325 26.353 1.00 14.93 139 LEU A O 1
ATOM 1060 N N . THR A 1 140 ? -26.809 15.214 24.612 1.00 15.85 140 THR A N 1
ATOM 1061 C CA . THR A 1 140 ? -25.947 14.032 24.392 1.00 14.74 140 THR A CA 1
ATOM 1062 C C . THR A 1 140 ? -24.741 14.282 25.320 1.00 16.70 140 THR A C 1
ATOM 1063 O O . THR A 1 140 ? -24.593 15.414 25.812 1.00 17.06 140 THR A O 1
ATOM 1067 N N . LEU A 1 141 ? -23.891 13.263 25.537 1.00 14.95 141 LEU A N 1
ATOM 1068 C CA . LEU A 1 141 ? -22.717 13.495 26.384 1.00 15.62 141 LEU A CA 1
ATOM 1069 C C . LEU A 1 141 ? -21.830 14.587 25.771 1.00 17.60 141 LEU A C 1
ATOM 1070 O O . LEU A 1 141 ? -21.338 15.464 26.463 1.00 17.72 141 LEU A O 1
ATOM 1075 N N . PHE A 1 142 ? -21.548 14.526 24.470 1.00 15.39 142 PHE A N 1
ATOM 1076 C CA . PHE A 1 142 ? -20.751 15.593 23.897 1.00 16.57 142 P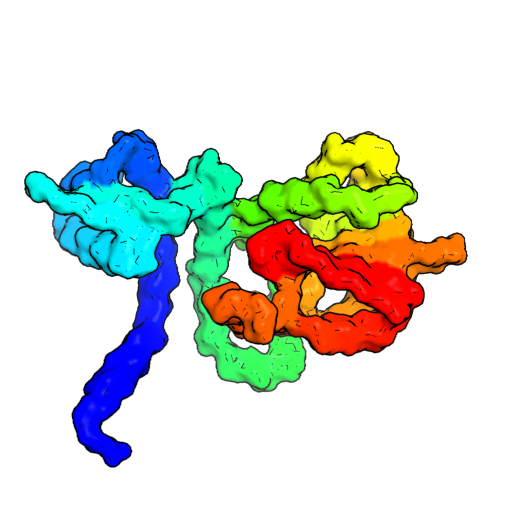HE A CA 1
ATOM 1077 C C . PHE A 1 142 ? -21.441 16.949 24.005 1.00 18.71 142 PHE A C 1
ATOM 1078 O O . PHE A 1 142 ? -20.778 17.970 24.119 1.00 21.09 142 PHE A O 1
ATOM 1086 N N . GLY A 1 143 ? -22.766 16.980 23.954 1.00 18.95 143 GLY A N 1
ATOM 1087 C CA . GLY A 1 143 ? -23.491 18.243 24.066 1.00 18.90 143 GLY A CA 1
ATOM 1088 C C . GLY A 1 143 ? -23.261 18.911 25.431 1.00 20.25 143 GLY A C 1
ATOM 1089 O O . GLY A 1 143 ? -23.197 20.148 25.546 1.00 20.67 143 GLY A O 1
ATOM 1090 N N . VAL A 1 144 ? -23.158 18.085 26.454 1.00 18.44 144 VAL A N 1
ATOM 1091 C CA . VAL A 1 144 ? -22.880 18.544 27.804 1.00 18.86 144 VAL A CA 1
ATOM 1092 C C . VAL A 1 144 ? -21.487 19.149 27.931 1.00 19.68 144 VAL A C 1
ATOM 1093 O O . VAL A 1 144 ? -21.325 20.182 28.581 1.00 21.38 144 VAL A O 1
ATOM 1097 N N . THR A 1 145 ? -20.484 18.527 27.302 1.00 18.11 145 THR A N 1
ATOM 1098 C CA . THR A 1 145 ? -19.097 18.947 27.467 1.00 18.79 145 THR A CA 1
ATOM 1099 C C . THR A 1 145 ? -18.563 19.920 26.446 1.00 18.48 145 THR A C 1
ATOM 1100 O O . THR A 1 145 ? -17.713 20.723 26.767 1.00 20.32 145 THR A O 1
ATOM 1104 N N . LEU A 1 146 ? -19.073 19.886 25.215 1.00 17.19 146 LEU A N 1
ATOM 1105 C CA . LEU A 1 146 ? -18.564 20.769 24.169 1.00 19.36 146 LEU A CA 1
ATOM 1106 C C . LEU A 1 146 ? -19.372 22.031 24.074 1.00 21.56 146 LEU A C 1
ATOM 1107 O O . LEU A 1 146 ? -18.918 22.981 23.447 1.00 25.25 146 LEU A O 1
ATOM 1112 N N . GLY A 1 147 ? -20.571 22.055 24.630 1.00 23.60 147 GLY A N 1
ATOM 1113 C CA . GLY A 1 147 ? -21.336 23.310 24.546 1.00 24.43 147 GLY A CA 1
ATOM 1114 C C . GLY A 1 147 ? -22.128 23.492 23.262 1.00 25.12 147 GLY A C 1
ATOM 1115 O O . GLY A 1 147 ? -22.737 24.563 23.030 1.00 26.00 147 GLY A O 1
ATOM 1116 N N . SER A 1 148 ? -22.089 22.494 22.391 1.00 22.56 148 SER A N 1
ATOM 1117 C CA . SER A 1 148 ? -22.895 22.550 21.173 1.00 21.73 148 SER A CA 1
ATOM 1118 C C . SER A 1 148 ? -23.004 21.130 20.751 1.00 21.66 148 SER A C 1
ATOM 1119 O O . SER A 1 148 ? -22.340 20.278 21.333 1.00 22.19 148 SER A O 1
ATOM 1122 N N . GLY A 1 149 ? -23.836 20.864 19.747 1.00 20.64 149 GLY A N 1
ATOM 1123 C CA . GLY A 1 149 ? -23.947 19.484 19.273 1.00 21.12 149 GLY A CA 1
ATOM 1124 C C . GLY A 1 149 ? -22.646 19.143 18.560 1.00 19.68 149 GLY A C 1
ATOM 1125 O O . GLY A 1 149 ? -21.923 20.070 18.126 1.00 19.22 149 GLY A O 1
ATOM 1126 N N . PHE A 1 150 ? -22.362 17.848 18.390 1.00 19.27 150 PHE A N 1
ATOM 1127 C CA . PHE A 1 150 ? -21.121 17.401 17.760 1.00 17.55 150 PHE A CA 1
ATOM 1128 C C . PHE A 1 150 ? -20.888 17.905 16.313 1.00 18.11 150 PHE A C 1
ATOM 1129 O O . PHE A 1 150 ? -19.790 18.299 15.964 1.00 16.51 150 PHE A O 1
ATOM 1137 N N . TRP A 1 151 ? -21.908 17.861 15.464 1.00 17.66 151 TRP A N 1
ATOM 1138 C CA . TRP A 1 151 ? -21.659 18.273 14.099 1.00 17.55 151 TRP A CA 1
ATOM 1139 C C . TRP A 1 151 ? -21.356 19.758 13.992 1.00 18.58 151 TRP A C 1
ATOM 1140 O O . TRP A 1 151 ? -20.468 20.140 13.247 1.00 19.77 151 TRP A O 1
ATOM 1151 N N . ASP A 1 152 ? -22.093 20.582 14.742 1.00 20.05 152 ASP A N 1
ATOM 1152 C CA . ASP A 1 152 ? -21.811 22.006 14.763 1.00 21.85 152 ASP A CA 1
ATOM 1153 C C . ASP A 1 152 ? -20.392 22.218 15.262 1.00 20.40 152 ASP A C 1
ATOM 1154 O O . ASP A 1 152 ? -19.658 23.083 14.743 1.00 22.74 152 ASP A O 1
ATOM 1159 N N . PHE A 1 153 ? -20.025 21.459 16.297 1.00 18.41 153 PHE A N 1
ATOM 1160 C CA . PHE A 1 153 ? -18.673 21.531 16.857 1.00 18.96 153 PHE A CA 1
ATOM 1161 C C . PHE A 1 153 ? -17.621 21.250 15.756 1.00 18.69 153 PHE A C 1
ATOM 1162 O O . PHE A 1 153 ? -16.634 21.994 15.608 1.00 19.51 153 PHE A O 1
ATOM 1170 N N . LEU A 1 154 ? -17.826 20.204 14.945 1.00 16.71 154 LEU A N 1
ATOM 1171 C CA . LEU A 1 154 ? -16.826 19.915 13.921 1.00 17.29 154 LEU A CA 1
ATOM 1172 C C . LEU A 1 154 ? -16.740 21.084 12.921 1.00 17.72 154 LEU A C 1
ATOM 1173 O O . LEU A 1 154 ? -15.679 21.401 12.413 1.00 18.83 154 LEU A O 1
ATOM 1178 N N . ASP A 1 155 ? -17.872 21.720 12.655 1.00 19.57 155 ASP A N 1
ATOM 1179 C CA . ASP A 1 155 ? -17.854 22.810 11.668 1.00 20.56 155 ASP A CA 1
ATOM 1180 C C . ASP A 1 155 ? -17.027 23.992 12.118 1.00 21.25 155 ASP A C 1
ATOM 1181 O O . ASP A 1 155 ? -16.454 24.711 11.282 1.00 23.17 155 ASP A O 1
ATOM 1186 N N . LYS A 1 156 ? -16.964 24.185 13.436 1.00 20.79 156 LYS A N 1
ATOM 1187 C CA . LYS A 1 156 ? -16.223 25.297 14.048 1.00 21.98 156 LYS A CA 1
ATOM 1188 C C . LYS A 1 156 ? -14.776 24.983 14.411 1.00 22.27 156 LYS A C 1
ATOM 1189 O O . LYS A 1 156 ? -13.994 25.892 14.771 1.00 22.56 156 LYS A O 1
ATOM 1195 N N . ASN A 1 157 ? -14.398 23.710 14.315 1.00 20.49 157 ASN A N 1
ATOM 1196 C CA . ASN A 1 157 ? -13.072 23.293 14.742 1.00 20.59 157 ASN A CA 1
ATOM 1197 C C . ASN A 1 157 ? -12.434 22.413 13.676 1.00 21.18 157 ASN A C 1
ATOM 1198 O O . ASN A 1 157 ? -12.484 21.193 13.756 1.00 20.56 157 ASN A O 1
ATOM 1203 N N . PRO A 1 158 ? -11.818 23.026 12.666 1.00 21.08 158 PRO A N 1
ATOM 1204 C CA . PRO A 1 158 ? -11.185 22.308 11.572 1.00 21.76 158 PRO A CA 1
ATOM 1205 C C . PRO A 1 158 ? -10.303 21.140 11.938 1.00 21.17 158 PRO A C 1
ATOM 1206 O O . PRO A 1 158 ? -10.369 20.081 11.303 1.00 21.18 158 PRO A O 1
ATOM 1210 N N . GLU A 1 159 ? -9.436 21.312 12.929 1.00 21.23 159 GLU A N 1
ATOM 1211 C CA . GLU A 1 159 ? -8.559 20.210 13.286 1.00 21.78 159 GLU A CA 1
ATOM 1212 C C . GLU A 1 159 ? -9.355 19.009 13.794 1.00 20.27 159 GLU A C 1
ATOM 1213 O O . GLU A 1 159 ? -8.956 17.849 13.575 1.00 19.51 159 GLU A O 1
ATOM 1219 N N . TYR A 1 160 ? -10.467 19.287 14.473 1.00 18.85 160 TYR A N 1
ATOM 1220 C CA . TYR A 1 160 ? -11.291 18.189 14.965 1.00 19.00 160 TYR A CA 1
ATOM 1221 C C . TYR A 1 160 ? -12.028 17.535 13.786 1.00 18.41 160 TYR A C 1
ATOM 1222 O O . TYR A 1 160 ? -12.227 16.312 13.769 1.00 18.67 160 TYR A O 1
ATOM 1231 N N . ASN A 1 161 ? -12.446 18.353 12.829 1.00 18.40 161 ASN A N 1
ATOM 1232 C CA . ASN A 1 161 ? -13.128 17.809 11.667 1.00 17.78 161 ASN A CA 1
ATOM 1233 C C . ASN A 1 161 ? -12.158 16.904 10.875 1.00 16.78 161 ASN A C 1
ATOM 1234 O O . ASN A 1 161 ? -12.520 15.808 10.432 1.00 16.06 161 ASN A O 1
ATOM 1239 N N . THR A 1 162 ? -10.906 17.312 10.727 1.00 17.76 162 THR A N 1
ATOM 1240 C CA . THR A 1 162 ? -9.921 16.533 10.020 1.00 18.28 162 THR A CA 1
ATOM 1241 C C . THR A 1 162 ? -9.676 15.213 10.743 1.00 18.72 162 THR A C 1
ATOM 1242 O O . THR A 1 162 ? -9.662 14.131 10.134 1.00 20.55 162 THR A O 1
ATOM 1246 N N . SER A 1 163 ? -9.477 15.286 12.052 1.00 19.18 163 SER A N 1
ATOM 1247 C CA . SER A 1 163 ? -9.240 14.097 12.828 1.00 17.84 163 SER A CA 1
ATOM 1248 C C . SER A 1 163 ? -10.417 13.083 12.720 1.00 15.92 163 SER A C 1
ATOM 1249 O O . SER A 1 163 ? -10.214 11.878 12.517 1.00 16.00 163 SER A O 1
ATOM 1252 N N . PHE A 1 164 ? -11.644 13.598 12.821 1.00 15.19 164 PHE A N 1
ATOM 1253 C CA . PHE A 1 164 ? -12.826 12.754 12.696 1.00 13.72 164 PHE A CA 1
ATOM 1254 C C . PHE A 1 164 ? -12.887 12.162 11.272 1.00 16.53 164 PHE A C 1
ATOM 1255 O O . PHE A 1 164 ? -13.153 10.976 11.130 1.00 14.51 164 PHE A O 1
ATOM 1263 N N . ASN A 1 165 ? -12.658 12.964 10.232 1.00 17.17 165 ASN A N 1
ATOM 1264 C CA . ASN A 1 165 ? -12.712 12.400 8.883 1.00 18.28 165 ASN A CA 1
ATOM 1265 C C . ASN A 1 165 ? -11.664 11.344 8.657 1.00 17.89 165 ASN A C 1
ATOM 1266 O O . ASN A 1 165 ? -11.950 10.329 7.986 1.00 19.65 165 ASN A O 1
ATOM 1271 N N . ASP A 1 166 ? -10.457 11.570 9.166 1.00 17.98 166 ASP A N 1
ATOM 1272 C CA . ASP A 1 166 ? -9.398 10.572 8.998 1.00 16.43 166 ASP A CA 1
ATOM 1273 C C . ASP A 1 166 ? -9.776 9.276 9.738 1.00 17.50 166 ASP A C 1
ATOM 1274 O O . ASP A 1 166 ? -9.491 8.160 9.272 1.00 17.73 166 ASP A O 1
ATOM 1279 N N . ALA A 1 167 ? -10.402 9.429 10.888 1.00 15.89 167 ALA A N 1
ATOM 1280 C CA . ALA A 1 167 ? -10.806 8.259 11.661 1.00 16.35 167 ALA A CA 1
ATOM 1281 C C . ALA A 1 167 ? -11.881 7.496 10.861 1.00 17.59 167 ALA A C 1
ATOM 1282 O O . ALA A 1 167 ? -11.784 6.305 10.743 1.00 18.01 167 ALA A O 1
ATOM 1284 N N . MET A 1 168 ? -12.902 8.196 10.351 1.00 16.65 168 MET A N 1
ATOM 1285 C CA . MET A 1 168 ? -13.927 7.500 9.550 1.00 18.06 168 MET A CA 1
ATOM 1286 C C . MET A 1 168 ? -13.307 6.872 8.303 1.00 17.13 168 MET A C 1
ATOM 1287 O O . MET A 1 168 ? -13.737 5.797 7.863 1.00 18.54 168 MET A O 1
ATOM 1292 N N . ALA A 1 169 ? -12.299 7.493 7.715 1.00 14.93 169 ALA A N 1
ATOM 1293 C CA . ALA A 1 169 ? -11.696 6.928 6.517 1.00 16.38 169 ALA A CA 1
ATOM 1294 C C . ALA A 1 169 ? -10.913 5.661 6.775 1.00 17.37 169 ALA A C 1
ATOM 1295 O O . ALA A 1 169 ? -10.807 4.818 5.916 1.00 18.41 169 ALA A O 1
ATOM 1297 N N . SER A 1 170 ? -10.375 5.545 7.985 1.00 17.91 170 SER A N 1
ATOM 1298 C CA . SER A 1 170 ? -9.498 4.432 8.330 1.00 18.87 170 SER A CA 1
ATOM 1299 C C . SER A 1 170 ? -10.035 3.010 8.098 1.00 18.70 170 SER A C 1
ATOM 1300 O O . SER A 1 170 ? -9.290 2.139 7.714 1.00 18.96 170 SER A O 1
ATOM 1303 N N . ASP A 1 171 ? -11.314 2.741 8.321 1.00 20.49 171 ASP A N 1
ATOM 1304 C CA . ASP A 1 171 ? -11.792 1.376 7.968 1.00 19.77 171 ASP A CA 1
ATOM 1305 C C . ASP A 1 171 ? -12.691 1.482 6.722 1.00 20.78 171 ASP A C 1
ATOM 1306 O O . ASP A 1 171 ? -13.340 0.520 6.337 1.00 19.37 171 ASP A O 1
ATOM 1311 N N . SER A 1 172 ? -12.658 2.607 6.033 1.00 19.35 172 SER A N 1
ATOM 1312 C CA . SER A 1 172 ? -13.555 2.735 4.888 1.00 19.85 172 SER A CA 1
ATOM 1313 C C . SER A 1 172 ? -13.333 1.808 3.722 1.00 21.52 172 SER A C 1
ATOM 1314 O O . SER A 1 172 ? -14.309 1.303 3.165 1.00 21.70 172 SER A O 1
ATOM 1317 N N . LYS A 1 173 ? -12.071 1.591 3.329 1.00 21.73 173 LYS A N 1
ATOM 1318 C CA . LYS A 1 173 ? -11.822 0.717 2.167 1.00 23.09 173 LYS A CA 1
ATOM 1319 C C . LYS A 1 173 ? -12.446 -0.668 2.368 1.00 21.00 173 LYS A C 1
ATOM 1320 O O . LYS A 1 173 ? -13.096 -1.177 1.484 1.00 20.98 173 LYS A O 1
ATOM 1326 N N . LEU A 1 174 ? -12.221 -1.260 3.532 1.00 20.33 174 LEU A N 1
ATOM 1327 C CA . LEU A 1 174 ? -12.733 -2.584 3.855 1.00 21.12 174 LEU A CA 1
ATOM 1328 C C . LEU A 1 174 ? -14.268 -2.706 3.756 1.00 19.90 174 LEU A C 1
ATOM 1329 O O . LEU A 1 174 ? -14.835 -3.655 3.197 1.00 19.37 174 LEU A O 1
ATOM 1334 N N . ILE A 1 175 ? -14.946 -1.727 4.335 1.00 17.33 175 ILE A N 1
ATOM 1335 C CA . ILE A 1 175 ? -16.407 -1.741 4.356 1.00 16.73 175 ILE A CA 1
ATOM 1336 C C . ILE A 1 175 ? -16.934 -1.419 2.975 1.00 14.05 175 ILE A C 1
ATOM 1337 O O . ILE A 1 175 ? -17.873 -2.080 2.522 1.00 14.32 175 ILE A O 1
ATOM 1342 N N . ASN A 1 176 ? -16.336 -0.428 2.325 1.00 14.23 176 ASN A N 1
ATOM 1343 C CA . ASN A 1 176 ? -16.842 -0.011 1.032 1.00 13.63 176 ASN A CA 1
ATOM 1344 C C . ASN A 1 176 ? -16.624 -1.091 -0.012 1.00 14.57 176 ASN A C 1
ATOM 1345 O O . ASN A 1 176 ? -17.479 -1.287 -0.868 1.00 15.36 176 ASN A O 1
ATOM 1350 N N . LEU A 1 177 ? -15.488 -1.792 0.055 1.00 15.26 177 LEU A N 1
ATOM 1351 C CA . LEU A 1 177 ? -15.281 -2.884 -0.907 1.00 15.43 177 LEU A CA 1
ATOM 1352 C C . LEU A 1 177 ? -16.261 -4.022 -0.590 1.00 14.16 177 LEU A C 1
ATOM 1353 O O . LEU A 1 177 ? -16.815 -4.629 -1.529 1.00 14.78 177 LEU A O 1
ATOM 1358 N N . ALA A 1 178 ? -16.533 -4.317 0.691 1.00 14.54 178 ALA A N 1
ATOM 1359 C CA . ALA A 1 178 ? -17.505 -5.362 0.994 1.00 14.94 178 ALA A CA 1
ATOM 1360 C C . ALA A 1 178 ? -18.888 -4.949 0.448 1.00 15.62 178 ALA A C 1
ATOM 1361 O O . ALA A 1 178 ? -19.619 -5.762 -0.136 1.00 14.81 178 ALA A O 1
ATOM 1363 N N . LEU A 1 179 ? -19.221 -3.665 0.596 1.00 13.28 179 LEU A N 1
ATOM 1364 C CA . LEU A 1 179 ? -20.487 -3.213 0.064 1.00 13.69 179 LEU A CA 1
ATOM 1365 C C . LEU A 1 179 ? -20.595 -3.313 -1.457 1.00 13.11 179 LEU A C 1
ATOM 1366 O O . LEU A 1 179 ? -21.576 -3.806 -1.962 1.00 14.44 179 LEU A O 1
ATOM 1371 N N . ARG A 1 180 ? -19.599 -2.829 -2.191 1.00 12.89 180 ARG A N 1
ATOM 1372 C CA . ARG A 1 180 ? -19.722 -2.853 -3.658 1.00 13.23 180 ARG A CA 1
ATOM 1373 C C . ARG A 1 180 ? -19.703 -4.279 -4.198 1.00 12.92 180 ARG A C 1
ATOM 1374 O O . ARG A 1 180 ? -20.180 -4.513 -5.310 1.00 15.00 180 ARG A O 1
ATOM 1382 N N . ASP A 1 181 ? -19.212 -5.225 -3.388 1.00 15.08 181 ASP A N 1
ATOM 1383 C CA . ASP A 1 181 ? -19.220 -6.656 -3.820 1.00 17.02 181 ASP A CA 1
ATOM 1384 C C . ASP A 1 181 ? -20.589 -7.310 -3.603 1.00 18.57 181 ASP A C 1
ATOM 1385 O O . ASP A 1 181 ? -20.799 -8.487 -3.958 1.00 19.62 181 ASP A O 1
ATOM 1390 N N . CYS A 1 182 ? -21.510 -6.599 -2.970 1.00 17.32 182 CYS A N 1
ATOM 1391 C CA . CYS A 1 182 ? -22.860 -7.102 -2.749 1.00 18.16 182 CYS A CA 1
ATOM 1392 C C . CYS A 1 182 ? -23.770 -6.796 -3.953 1.00 20.28 182 CYS A C 1
ATOM 1393 O O . CYS A 1 182 ? -24.473 -5.790 -3.991 1.00 17.40 182 CYS A O 1
ATOM 1396 N N . ASP A 1 183 ? -23.793 -7.681 -4.947 1.00 20.51 183 ASP A N 1
ATOM 1397 C CA . ASP A 1 183 ? -24.630 -7.404 -6.107 1.00 23.66 183 ASP A CA 1
ATOM 1398 C C . ASP A 1 183 ? -26.081 -7.258 -5.825 1.00 23.27 183 ASP A C 1
ATOM 1399 O O . ASP A 1 183 ? -26.760 -6.438 -6.453 1.00 25.26 183 ASP A O 1
ATOM 1404 N N . PHE A 1 184 ? -26.578 -7.998 -4.855 1.00 21.69 184 PHE A N 1
ATOM 1405 C CA . PHE A 1 184 ? -27.985 -7.927 -4.528 1.00 22.23 184 PHE A CA 1
ATOM 1406 C C . PHE A 1 184 ? -28.397 -6.524 -4.080 1.00 20.78 184 PHE A C 1
ATOM 1407 O O . PHE A 1 184 ? -29.580 -6.141 -4.192 1.00 21.83 184 PHE A O 1
ATOM 1415 N N . VAL A 1 185 ? -27.439 -5.740 -3.549 1.00 18.88 185 VAL A N 1
ATOM 1416 C CA . VAL A 1 185 ? -27.799 -4.384 -3.166 1.00 17.31 185 VAL A CA 1
ATOM 1417 C C . VAL A 1 185 ? -27.965 -3.524 -4.414 1.00 16.20 185 VAL A C 1
ATOM 1418 O O . VAL A 1 185 ? -28.910 -2.709 -4.511 1.00 15.11 185 VAL A O 1
ATOM 1422 N N . PHE A 1 186 ? -27.063 -3.687 -5.389 1.00 15.74 186 PHE A N 1
ATOM 1423 C CA . PHE A 1 186 ? -27.098 -2.793 -6.515 1.00 15.17 186 PHE A CA 1
ATOM 1424 C C . PHE A 1 186 ? -27.854 -3.205 -7.768 1.00 16.91 186 PHE A C 1
ATOM 1425 O O . PHE A 1 186 ? -28.141 -2.362 -8.611 1.00 16.90 186 PHE A O 1
ATOM 1433 N N . ASP A 1 187 ? -28.199 -4.472 -7.865 1.00 18.08 187 ASP A N 1
ATOM 1434 C CA . ASP A 1 187 ? -28.945 -4.968 -9.024 1.00 20.10 187 ASP A CA 1
ATOM 1435 C C . ASP A 1 187 ? -30.191 -4.144 -9.340 1.00 18.54 187 ASP A C 1
ATOM 1436 O O . ASP A 1 187 ? -31.042 -3.882 -8.486 1.00 20.33 187 ASP A O 1
ATOM 1441 N N . GLY A 1 188 ? -30.294 -3.712 -10.586 1.00 20.04 188 GLY A N 1
ATOM 1442 C CA . GLY A 1 188 ? -31.459 -2.971 -10.997 1.00 19.96 188 GLY A CA 1
ATOM 1443 C C . GLY A 1 188 ? -31.523 -1.514 -10.622 1.00 19.50 188 GLY A C 1
ATOM 1444 O O . GLY A 1 188 ? -32.392 -0.791 -11.136 1.00 21.03 188 GLY A O 1
ATOM 1445 N N . LEU A 1 189 ? -30.633 -1.030 -9.754 1.00 16.05 189 LEU A N 1
ATOM 1446 C CA . LEU A 1 189 ? -30.723 0.401 -9.429 1.00 16.86 189 LEU A CA 1
ATOM 1447 C C . LEU A 1 189 ? -30.297 1.304 -10.555 1.00 15.96 189 LEU A C 1
ATOM 1448 O O . LEU A 1 189 ? -29.354 0.988 -11.303 1.00 16.46 189 LEU A O 1
ATOM 1453 N N . GLU A 1 190 ? -30.965 2.438 -10.645 1.00 16.35 190 GLU A N 1
ATOM 1454 C CA . GLU A 1 190 ? -30.545 3.428 -11.590 1.00 16.40 190 GLU A CA 1
ATOM 1455 C C . GLU A 1 190 ? -29.968 4.623 -10.834 1.00 15.17 190 GLU A C 1
ATOM 1456 O O . GLU A 1 190 ? -29.211 5.399 -11.410 1.00 16.16 190 GLU A O 1
ATOM 1462 N N . SER A 1 191 ? -30.332 4.756 -9.541 1.00 14.62 191 SER A N 1
ATOM 1463 C CA . SER A 1 191 ? -29.845 5.882 -8.739 1.00 13.81 191 SER A CA 1
ATOM 1464 C C . SER A 1 191 ? -29.823 5.462 -7.259 1.00 12.64 191 SER A C 1
ATOM 1465 O O . SER A 1 191 ? -30.579 4.609 -6.809 1.00 13.63 191 SER A O 1
ATOM 1468 N N . ILE A 1 192 ? -28.916 6.095 -6.523 1.00 11.98 192 ILE A N 1
ATOM 1469 C CA . ILE A 1 192 ? -28.809 5.878 -5.087 1.00 10.55 192 ILE A CA 1
ATOM 1470 C C . ILE A 1 192 ? -28.372 7.182 -4.436 1.00 11.74 192 ILE A C 1
ATOM 1471 O O . ILE A 1 192 ? -27.615 7.915 -5.034 1.00 13.53 192 ILE A O 1
ATOM 1476 N N . VAL A 1 193 ? -28.873 7.470 -3.248 1.00 10.13 193 VAL A N 1
ATOM 1477 C CA . VAL A 1 193 ? -28.417 8.619 -2.488 1.00 10.83 193 VAL A CA 1
ATOM 1478 C C . VAL A 1 193 ? -27.770 8.080 -1.186 1.00 10.21 193 VAL A C 1
ATOM 1479 O O . VAL A 1 193 ? -28.370 7.322 -0.421 1.00 10.38 193 VAL A O 1
ATOM 1483 N N . ASP A 1 194 ? -26.534 8.508 -0.953 1.00 10.18 194 ASP A N 1
ATOM 1484 C CA . ASP A 1 194 ? -25.804 8.115 0.293 1.00 9.44 194 ASP A CA 1
ATOM 1485 C C . ASP A 1 194 ? -26.056 9.218 1.286 1.00 9.67 194 ASP A C 1
ATOM 1486 O O . ASP A 1 194 ? -25.546 10.319 1.150 1.00 10.84 194 ASP A O 1
ATOM 1491 N N . VAL A 1 195 ? -26.957 8.925 2.237 1.00 9.85 195 VAL A N 1
ATOM 1492 C CA . VAL A 1 195 ? -27.412 9.920 3.212 1.00 10.40 195 VAL A CA 1
ATOM 1493 C C . VAL A 1 195 ? -26.413 10.011 4.370 1.00 10.01 195 VAL A C 1
ATOM 1494 O O . VAL A 1 195 ? -26.171 9.007 5.059 1.00 10.78 195 VAL A O 1
ATOM 1498 N N . GLY A 1 196 ? -25.927 11.227 4.622 1.00 10.59 196 GLY A N 1
ATOM 1499 C CA . GLY A 1 196 ? -24.792 11.375 5.574 1.00 10.68 196 GLY A CA 1
ATOM 1500 C C . GLY A 1 196 ? -23.553 10.779 4.888 1.00 10.99 196 GLY A C 1
ATOM 1501 O O . GLY A 1 196 ? -22.696 10.191 5.579 1.00 11.17 196 GLY A O 1
ATOM 1502 N N . GLY A 1 197 ? -23.435 10.936 3.553 1.00 10.76 197 GLY A N 1
ATOM 1503 C CA . GLY A 1 197 ? -22.341 10.369 2.757 1.00 10.36 197 GLY A CA 1
ATOM 1504 C C . GLY A 1 197 ? -20.951 10.985 2.908 1.00 11.85 197 GLY A C 1
ATOM 1505 O O . GLY A 1 197 ? -19.977 10.580 2.213 1.00 12.17 197 GLY A O 1
ATOM 1506 N N . GLY A 1 198 ? -20.862 11.952 3.804 1.00 11.50 198 GLY A N 1
ATOM 1507 C CA . GLY A 1 198 ? -19.538 12.550 4.021 1.00 13.76 198 GLY A CA 1
ATOM 1508 C C . GLY A 1 198 ? -18.956 13.296 2.820 1.00 12.28 198 GLY A C 1
ATOM 1509 O O . GLY A 1 198 ? -19.646 14.095 2.140 1.00 13.10 198 GLY A O 1
ATOM 1510 N N . THR A 1 199 ? -17.683 13.022 2.515 1.00 13.75 199 THR A N 1
ATOM 1511 C CA . THR A 1 199 ? -17.040 13.678 1.409 1.00 16.05 199 THR A CA 1
ATOM 1512 C C . THR A 1 199 ? -17.120 12.793 0.164 1.00 15.18 199 THR A C 1
ATOM 1513 O O . THR A 1 199 ? -16.457 13.035 -0.812 1.00 16.46 199 THR A O 1
ATOM 1517 N N . GLY A 1 200 ? -17.931 11.731 0.238 1.00 14.57 200 GLY A N 1
ATOM 1518 C CA . GLY A 1 200 ? -18.116 10.868 -0.921 1.00 14.56 200 GLY A CA 1
ATOM 1519 C C . GLY A 1 200 ? -17.231 9.651 -1.042 1.00 13.98 200 GLY A C 1
ATOM 1520 O O . GLY A 1 200 ? -17.175 9.032 -2.105 1.00 14.70 200 GLY A O 1
ATOM 1521 N N . THR A 1 201 ? -16.600 9.268 0.043 1.00 13.79 201 THR A N 1
ATOM 1522 C CA . THR A 1 201 ? -15.708 8.123 -0.005 1.00 15.44 201 THR A CA 1
ATOM 1523 C C . THR A 1 201 ? -16.383 6.853 -0.502 1.00 14.55 201 THR A C 1
ATOM 1524 O O . THR A 1 201 ? -15.884 6.187 -1.438 1.00 14.57 201 THR A O 1
ATOM 1528 N N . THR A 1 202 ? -17.533 6.541 0.110 1.00 13.06 202 THR A N 1
ATOM 1529 C CA . THR A 1 202 ? -18.288 5.344 -0.311 1.00 12.69 202 THR A CA 1
ATOM 1530 C C . THR A 1 202 ? -18.808 5.497 -1.719 1.00 12.44 202 THR A C 1
ATOM 1531 O O . THR A 1 202 ? -18.671 4.612 -2.547 1.00 14.16 202 THR A O 1
ATOM 1535 N N . ALA A 1 203 ? -19.394 6.648 -2.044 1.00 12.06 203 ALA A N 1
ATOM 1536 C CA . ALA A 1 203 ? -19.948 6.855 -3.373 1.00 12.46 203 ALA A CA 1
ATOM 1537 C C . ALA A 1 203 ? -18.926 6.693 -4.480 1.00 13.07 203 ALA A C 1
ATOM 1538 O O . ALA A 1 203 ? -19.270 6.212 -5.546 1.00 15.11 203 ALA A O 1
ATOM 1540 N N . LYS A 1 204 ? -17.697 7.147 -4.271 1.00 13.95 204 LYS A N 1
ATOM 1541 C CA . LYS A 1 204 ? -16.688 7.029 -5.309 1.00 15.29 204 LYS A CA 1
ATOM 1542 C C . LYS A 1 204 ? -16.427 5.562 -5.620 1.00 14.39 204 LYS A C 1
ATOM 1543 O O . LYS A 1 204 ? -16.328 5.185 -6.818 1.00 14.29 204 LYS A O 1
ATOM 1549 N N . ILE A 1 205 ? -16.368 4.726 -4.576 1.00 15.17 205 ILE A N 1
ATOM 1550 C CA . ILE A 1 205 ? -16.125 3.287 -4.817 1.00 15.96 205 ILE A CA 1
ATOM 1551 C C . ILE A 1 205 ? -17.337 2.676 -5.544 1.00 15.17 205 ILE A C 1
ATOM 1552 O O . ILE A 1 205 ? -17.198 1.833 -6.454 1.00 15.92 205 ILE A O 1
ATOM 1557 N N . ILE A 1 206 ? -18.534 3.109 -5.154 1.00 14.34 206 ILE A N 1
ATOM 1558 C CA . ILE A 1 206 ? -19.730 2.644 -5.804 1.00 15.37 206 ILE A CA 1
ATOM 1559 C C . ILE A 1 206 ? -19.693 3.033 -7.277 1.00 15.19 206 ILE A C 1
ATOM 1560 O O . ILE A 1 206 ? -19.987 2.194 -8.155 1.00 15.54 206 ILE A O 1
ATOM 1565 N N . CYS A 1 207 ? -19.319 4.275 -7.593 1.00 14.68 207 CYS A N 1
ATOM 1566 C CA . CYS A 1 207 ? -19.327 4.690 -8.990 1.00 16.73 207 CYS A CA 1
ATOM 1567 C C . CYS A 1 207 ? -18.228 4.007 -9.829 1.00 15.73 207 CYS A C 1
ATOM 1568 O O . CYS A 1 207 ? -18.429 3.773 -11.032 1.00 17.49 207 CYS A O 1
ATOM 1571 N N . GLU A 1 208 ? -17.090 3.734 -9.193 1.00 14.81 208 GLU A N 1
ATOM 1572 C CA . GLU A 1 208 ? -15.977 3.079 -9.895 1.00 15.44 208 GLU A CA 1
ATOM 1573 C C . GLU A 1 208 ? -16.382 1.678 -10.288 1.00 15.62 208 GLU A C 1
ATOM 1574 O O . GLU A 1 208 ? -15.951 1.152 -11.332 1.00 17.43 208 GLU A O 1
ATOM 1580 N N . THR A 1 209 ? -17.240 1.074 -9.468 1.00 15.19 209 THR A N 1
ATOM 1581 C CA . THR A 1 209 ? -17.760 -0.260 -9.655 1.00 14.55 209 THR A CA 1
ATOM 1582 C C . THR A 1 209 ? -18.933 -0.325 -10.626 1.00 16.02 209 THR A C 1
ATOM 1583 O O . THR A 1 209 ? -19.041 -1.243 -11.448 1.00 16.85 209 THR A O 1
ATOM 1587 N N . PHE A 1 210 ? -19.811 0.665 -10.526 1.00 13.88 210 PHE A N 1
ATOM 1588 C CA . PHE A 1 210 ? -21.033 0.705 -11.357 1.00 15.20 210 PHE A CA 1
ATOM 1589 C C . PHE A 1 210 ? -21.042 2.029 -12.069 1.00 18.06 210 PHE A C 1
ATOM 1590 O O . PHE A 1 210 ? -21.721 2.964 -11.667 1.00 16.82 210 PHE A O 1
ATOM 1598 N N . PRO A 1 211 ? -20.301 2.123 -13.186 1.00 19.11 211 PRO A N 1
ATOM 1599 C CA . PRO A 1 211 ? -20.191 3.365 -13.955 1.00 19.87 211 PRO A CA 1
ATOM 1600 C C . PRO A 1 211 ? -21.453 3.972 -14.510 1.00 19.84 211 PRO A C 1
ATOM 1601 O O . PRO A 1 211 ? -21.447 5.139 -14.862 1.00 21.49 211 PRO A O 1
ATOM 1605 N N . LYS A 1 212 ? -22.528 3.210 -14.579 1.00 19.05 212 LYS A N 1
ATOM 1606 C CA . LYS A 1 212 ? -23.740 3.811 -15.118 1.00 18.21 212 LYS A CA 1
ATOM 1607 C C . LYS A 1 212 ? -24.724 4.227 -14.040 1.00 17.23 212 LYS A C 1
ATOM 1608 O O . LYS A 1 212 ? -25.752 4.777 -14.338 1.00 17.70 212 LYS A O 1
ATOM 1614 N N . LEU A 1 213 ? -24.395 3.954 -12.790 1.00 15.46 213 LEU A N 1
ATOM 1615 C CA . LEU A 1 213 ? -25.307 4.277 -11.694 1.00 14.15 213 LEU A CA 1
ATOM 1616 C C . LEU A 1 213 ? -25.198 5.719 -11.261 1.00 15.14 213 LEU A C 1
ATOM 1617 O O . LEU A 1 213 ? -24.098 6.186 -11.091 1.00 17.47 213 LEU A O 1
ATOM 1622 N N . LYS A 1 214 ? -26.315 6.406 -11.062 1.00 15.41 214 LYS A N 1
ATOM 1623 C CA . LYS A 1 214 ? -26.283 7.791 -10.599 1.00 16.89 214 LYS A CA 1
ATOM 1624 C C . LYS A 1 214 ? -26.147 7.741 -9.083 1.00 15.28 214 LYS A C 1
ATOM 1625 O O . LYS A 1 214 ? -26.908 7.046 -8.412 1.00 15.72 214 LYS A O 1
ATOM 1631 N N . CYS A 1 215 ? -25.208 8.492 -8.516 1.00 15.61 215 CYS A N 1
ATOM 1632 C CA . CYS A 1 215 ? -25.039 8.470 -7.073 1.00 15.56 215 CYS A CA 1
ATOM 1633 C C . CYS A 1 215 ? -24.997 9.883 -6.571 1.00 12.65 215 CYS A C 1
ATOM 1634 O O . CYS A 1 215 ? -24.303 10.728 -7.159 1.00 14.40 215 CYS A O 1
ATOM 1637 N N . ILE A 1 216 ? -25.804 10.163 -5.561 1.00 11.97 216 ILE A N 1
ATOM 1638 C CA . ILE A 1 216 ? -25.822 11.500 -4.935 1.00 11.91 216 ILE A CA 1
ATOM 1639 C C . ILE A 1 216 ? -25.202 11.369 -3.546 1.00 11.14 216 ILE A C 1
ATOM 1640 O O . ILE A 1 216 ? -25.674 10.567 -2.723 1.00 13.24 216 ILE A O 1
ATOM 1645 N N . VAL A 1 217 ? -24.193 12.182 -3.230 1.00 10.49 217 VAL A N 1
ATOM 1646 C CA . VAL A 1 217 ? -23.596 12.198 -1.887 1.00 11.62 217 VAL A CA 1
ATOM 1647 C C . VAL A 1 217 ? -24.373 13.309 -1.177 1.00 12.01 217 VAL A C 1
ATOM 1648 O O . VAL A 1 217 ? -24.280 14.464 -1.588 1.00 13.08 217 VAL A O 1
ATOM 1652 N N . PHE A 1 218 ? -25.117 12.973 -0.130 1.00 10.54 218 PHE A N 1
ATOM 1653 C CA . PHE A 1 218 ? -25.937 13.940 0.576 1.00 11.08 218 PHE A CA 1
ATOM 1654 C C . PHE A 1 218 ? -25.424 14.139 1.998 1.00 11.28 218 PHE A C 1
ATOM 1655 O O . PHE A 1 218 ? -25.294 13.167 2.756 1.00 11.90 218 PHE A O 1
ATOM 1663 N N . ASP A 1 219 ? -25.081 15.366 2.374 1.00 10.98 219 ASP A N 1
ATOM 1664 C CA . ASP A 1 219 ? -24.600 15.576 3.734 1.00 10.94 219 ASP A CA 1
ATOM 1665 C C . ASP A 1 219 ? -24.874 17.083 4.029 1.00 10.21 219 ASP A C 1
ATOM 1666 O O . ASP A 1 219 ? -25.529 17.773 3.237 1.00 10.68 219 ASP A O 1
ATOM 1671 N N . ARG A 1 220 ? -24.422 17.532 5.198 1.00 11.69 220 ARG A N 1
ATOM 1672 C CA . ARG A 1 220 ? -24.650 18.923 5.612 1.00 12.10 220 ARG A CA 1
ATOM 1673 C C . ARG A 1 220 ? -23.904 19.841 4.662 1.00 12.50 220 ARG A C 1
ATOM 1674 O O . ARG A 1 220 ? -22.856 19.522 4.126 1.00 12.66 220 ARG A O 1
ATOM 1682 N N . PRO A 1 221 ? -24.448 21.056 4.459 1.00 12.48 221 PRO A N 1
ATOM 1683 C CA . PRO A 1 221 ? -23.807 21.986 3.537 1.00 13.49 221 PRO A CA 1
ATOM 1684 C C . PRO A 1 221 ? -22.335 22.245 3.781 1.00 14.19 221 PRO A C 1
ATOM 1685 O O . PRO A 1 221 ? -21.551 22.311 2.836 1.00 15.84 221 PRO A O 1
ATOM 1689 N N . GLN A 1 222 ? -21.933 22.379 5.044 1.00 16.13 222 GLN A N 1
ATOM 1690 C CA . GLN A 1 222 ? -20.507 22.637 5.272 1.00 18.16 222 GLN A CA 1
ATOM 1691 C C . GLN A 1 222 ? -19.599 21.480 4.912 1.00 19.59 222 GLN A C 1
ATOM 1692 O O . GLN A 1 222 ? -18.415 21.665 4.615 1.00 22.00 222 GLN A O 1
ATOM 1698 N N . VAL A 1 223 ? -20.138 20.272 4.941 1.00 15.38 223 VAL A N 1
ATOM 1699 C CA . VAL A 1 223 ? -19.356 19.112 4.619 1.00 15.91 223 VAL A CA 1
ATOM 1700 C C . VAL A 1 223 ? -19.147 19.006 3.099 1.00 16.50 223 VAL A C 1
ATOM 1701 O O . VAL A 1 223 ? -18.048 18.693 2.631 1.00 18.45 223 VAL A O 1
ATOM 1705 N N . VAL A 1 224 ? -20.179 19.292 2.317 1.00 16.86 224 VAL A N 1
ATOM 1706 C CA . VAL A 1 224 ? -19.999 19.075 0.876 1.00 19.12 224 VAL A CA 1
ATOM 1707 C C . VAL A 1 224 ? -19.699 20.320 0.077 1.00 22.69 224 VAL A C 1
ATOM 1708 O O . VAL A 1 224 ? -19.552 20.251 -1.147 1.00 22.44 224 VAL A O 1
ATOM 1712 N N . GLU A 1 225 ? -19.548 21.450 0.773 1.00 26.66 225 GLU A N 1
ATOM 1713 C CA . GLU A 1 225 ? -19.246 22.693 0.065 1.00 30.72 225 GLU A CA 1
ATOM 1714 C C . GLU A 1 225 ? -17.907 22.598 -0.639 1.00 31.02 225 GLU A C 1
ATOM 1715 O O . GLU A 1 225 ? -16.922 22.014 -0.149 1.00 32.83 225 GLU A O 1
ATOM 1721 N N . ASN A 1 226 ? -17.895 23.129 -1.839 1.00 32.97 226 ASN A N 1
ATOM 1722 C CA . ASN A 1 226 ? -16.690 23.126 -2.638 1.00 32.75 226 ASN A CA 1
ATOM 1723 C C . ASN A 1 226 ? -16.250 21.751 -3.091 1.00 32.23 226 ASN A C 1
ATOM 1724 O O . ASN A 1 226 ? -15.119 21.633 -3.580 1.00 32.13 226 ASN A O 1
ATOM 1729 N N . LEU A 1 227 ? -17.067 20.709 -2.886 1.00 29.20 227 LEU A N 1
ATOM 1730 C CA . LEU A 1 227 ? -16.664 19.406 -3.395 1.00 29.38 227 LEU A CA 1
ATOM 1731 C C . LEU A 1 227 ? -17.192 19.316 -4.806 1.00 29.38 227 LEU A C 1
ATOM 1732 O O . LEU A 1 227 ? -18.277 19.805 -5.096 1.00 30.45 227 LEU A O 1
ATOM 1737 N N . SER A 1 228 ? -16.412 18.722 -5.696 1.00 31.48 228 SER A N 1
ATOM 1738 C CA . SER A 1 228 ? -16.846 18.593 -7.086 1.00 32.35 228 SER A CA 1
ATOM 1739 C C . SER A 1 228 ? -17.046 17.145 -7.464 1.00 31.25 228 SER A C 1
ATOM 1740 O O . SER A 1 228 ? -16.207 16.292 -7.164 1.00 31.29 228 SER A O 1
ATOM 1743 N N . GLY A 1 229 ? -18.145 16.870 -8.145 1.00 31.55 229 GLY A N 1
ATOM 1744 C CA . GLY A 1 229 ? -18.388 15.496 -8.525 1.00 32.42 229 GLY A CA 1
ATOM 1745 C C . GLY A 1 229 ? -17.908 15.260 -9.939 1.00 33.01 229 GLY A C 1
ATOM 1746 O O . GLY A 1 229 ? -17.034 15.976 -10.448 1.00 34.21 229 GLY A O 1
ATOM 1747 N N . SER A 1 230 ? -18.452 14.244 -10.585 1.00 33.09 230 SER A N 1
ATOM 1748 C CA . SER A 1 230 ? -18.073 13.966 -11.952 1.00 34.29 230 SER A CA 1
ATOM 1749 C C . SER A 1 230 ? -18.833 12.772 -12.478 1.00 34.11 230 SER A C 1
ATOM 1750 O O . SER A 1 230 ? -19.066 11.784 -11.747 1.00 33.37 230 SER A O 1
ATOM 1753 N N . ASN A 1 231 ? -19.231 12.867 -13.743 1.00 33.45 231 ASN A N 1
ATOM 1754 C CA . ASN A 1 231 ? -19.963 11.804 -14.395 1.00 32.77 231 ASN A CA 1
ATOM 1755 C C . ASN A 1 231 ? -20.714 10.904 -13.418 1.00 30.85 231 ASN A C 1
ATOM 1756 O O . ASN A 1 231 ? -20.152 10.0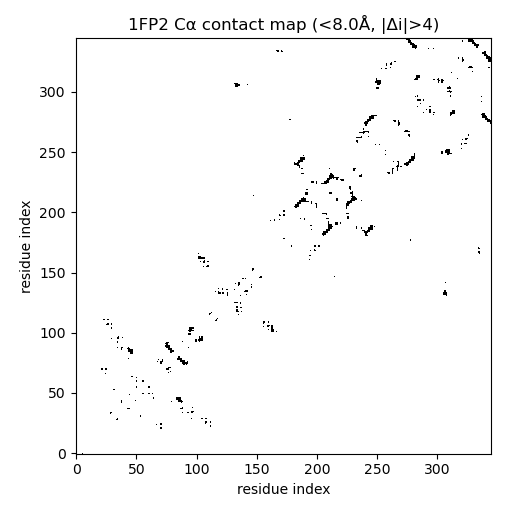15 -12.769 1.00 33.99 231 ASN A O 1
ATOM 1761 N N . ASN A 1 232 ? -21.990 11.167 -13.315 1.00 27.86 232 ASN A N 1
ATOM 1762 C CA . ASN A 1 232 ? -22.872 10.393 -12.463 1.00 21.36 232 ASN A CA 1
ATOM 1763 C C . ASN A 1 232 ? -22.776 10.575 -10.956 1.00 19.27 232 ASN A C 1
ATOM 1764 O O . ASN A 1 232 ? -23.727 10.193 -10.280 1.00 20.10 232 ASN A O 1
ATOM 1769 N N . LEU A 1 233 ? -21.683 11.168 -10.435 1.00 17.10 233 LEU A N 1
ATOM 1770 C CA . LEU A 1 233 ? -21.541 11.426 -8.998 1.00 17.19 233 LEU A CA 1
ATOM 1771 C C . LEU A 1 233 ? -21.744 12.922 -8.739 1.00 16.30 233 LEU A C 1
ATOM 1772 O O . LEU A 1 233 ? -21.059 13.769 -9.341 1.00 18.99 233 LEU A O 1
ATOM 1777 N N . THR A 1 234 ? -22.725 13.271 -7.915 1.00 14.87 234 THR A N 1
ATOM 1778 C CA . THR A 1 234 ? -22.986 14.664 -7.566 1.00 15.06 234 THR A CA 1
ATOM 1779 C C . THR A 1 234 ? -23.079 14.816 -6.066 1.00 14.89 234 THR A C 1
ATOM 1780 O O . THR A 1 234 ? -23.193 13.810 -5.373 1.00 14.79 234 THR A O 1
ATOM 1784 N N . TYR A 1 235 ? -22.963 16.041 -5.576 1.00 13.56 235 TYR A N 1
ATOM 1785 C CA . TYR A 1 235 ? -23.047 16.323 -4.147 1.00 13.03 235 TYR A CA 1
ATOM 1786 C C . TYR A 1 235 ? -24.231 17.233 -3.917 1.00 13.48 235 TYR A C 1
ATOM 1787 O O . TYR A 1 235 ? -24.456 18.191 -4.689 1.00 15.76 235 TYR A O 1
ATOM 1796 N N . VAL A 1 236 ? -24.992 16.958 -2.865 1.00 12.15 236 VAL A N 1
ATOM 1797 C CA . VAL A 1 236 ? -26.128 17.789 -2.462 1.00 12.28 236 VAL A CA 1
ATOM 1798 C C . VAL A 1 236 ? -26.009 18.099 -0.971 1.00 12.76 236 VAL A C 1
ATOM 1799 O O . VAL A 1 236 ? -25.839 17.225 -0.132 1.00 13.05 236 VAL A O 1
ATOM 1803 N N . GLY A 1 237 ? -26.058 19.400 -0.659 1.00 11.47 237 GLY A N 1
ATOM 1804 C CA . GLY A 1 237 ? -26.012 19.840 0.742 1.00 13.45 237 GLY A CA 1
ATOM 1805 C C . GLY A 1 237 ? -27.419 19.975 1.304 1.00 13.40 237 GLY A C 1
ATOM 1806 O O . GLY A 1 237 ? -28.267 20.582 0.666 1.00 16.77 237 GLY A O 1
ATOM 1807 N N . GLY A 1 238 ? -27.688 19.408 2.477 1.00 12.05 238 GLY A N 1
ATOM 1808 C CA . GLY A 1 238 ? -29.030 19.508 3.031 1.00 12.94 238 GLY A CA 1
ATOM 1809 C C . GLY A 1 238 ? -29.125 19.041 4.460 1.00 11.40 238 GLY A C 1
ATOM 1810 O O . GLY A 1 238 ? -28.082 18.999 5.172 1.00 13.17 238 GLY A O 1
ATOM 1811 N N . ASP A 1 239 ? -30.337 18.694 4.883 1.00 12.43 239 ASP A N 1
ATOM 1812 C CA . ASP A 1 239 ? -30.608 18.241 6.249 1.00 11.71 239 ASP A CA 1
ATOM 1813 C C . ASP A 1 239 ? -31.505 17.008 6.098 1.00 11.17 239 ASP A C 1
ATOM 1814 O O . ASP A 1 239 ? -32.636 17.104 5.621 1.00 12.61 239 ASP A O 1
ATOM 1819 N N . MET A 1 240 ? -31.009 15.850 6.560 1.00 11.62 240 MET A N 1
ATOM 1820 C CA . MET A 1 240 ? -31.770 14.641 6.432 1.00 10.90 240 MET A CA 1
ATOM 1821 C C . MET A 1 240 ? -33.036 14.631 7.257 1.00 12.43 240 MET A C 1
ATOM 1822 O O . MET A 1 240 ? -33.918 13.807 7.004 1.00 11.74 240 MET A O 1
ATOM 1827 N N . PHE A 1 241 ? -33.172 15.549 8.218 1.00 12.52 241 PHE A N 1
ATOM 1828 C CA . PHE A 1 241 ? -34.386 15.590 9.025 1.00 13.12 241 PHE A CA 1
ATOM 1829 C C . PHE A 1 241 ? -35.481 16.397 8.327 1.00 12.75 241 PHE A C 1
ATOM 1830 O O . PHE A 1 241 ? -36.605 16.364 8.797 1.00 13.79 241 PHE A O 1
ATOM 1838 N N . THR A 1 242 ? -35.121 17.082 7.245 1.00 12.41 242 THR A N 1
ATOM 1839 C CA . THR A 1 242 ? -36.035 17.955 6.499 1.00 14.31 242 THR A CA 1
ATOM 1840 C C . THR A 1 242 ? -36.404 17.456 5.118 1.00 12.91 242 THR A C 1
ATOM 1841 O O . THR A 1 242 ? -37.560 17.423 4.788 1.00 13.39 242 THR A O 1
ATOM 1845 N N . SER A 1 243 ? -35.428 17.018 4.320 1.00 12.57 243 SER A N 1
ATOM 1846 C CA . SER A 1 243 ? -35.724 16.529 2.983 1.00 11.93 243 SER A CA 1
ATOM 1847 C C . SER A 1 243 ? -34.520 15.824 2.407 1.00 12.95 243 SER A C 1
ATOM 1848 O O . SER A 1 243 ? -33.417 16.375 2.423 1.00 12.45 243 SER A O 1
ATOM 1851 N N . ILE A 1 244 ? -34.745 14.586 1.947 1.00 11.11 244 ILE A N 1
ATOM 1852 C CA . ILE A 1 244 ? -33.680 13.806 1.330 1.00 11.74 244 ILE A CA 1
ATOM 1853 C C . ILE A 1 244 ? -34.022 13.664 -0.161 1.00 11.52 244 ILE A C 1
ATOM 1854 O O . ILE A 1 244 ? -35.173 13.357 -0.501 1.00 11.77 244 ILE A O 1
ATOM 1859 N N . PRO A 1 245 ? -33.060 13.898 -1.072 1.00 12.16 245 PRO A N 1
ATOM 1860 C CA . PRO A 1 245 ? -33.368 13.757 -2.508 1.00 11.97 245 PRO A CA 1
ATOM 1861 C C . PRO A 1 245 ? -33.941 12.401 -2.919 1.00 12.93 245 PRO A C 1
ATOM 1862 O O . PRO A 1 245 ? -33.507 11.355 -2.404 1.00 12.41 245 PRO A O 1
ATOM 1866 N N . ASN A 1 246 ? -34.913 12.431 -3.839 1.00 13.27 246 ASN A N 1
ATOM 1867 C CA . ASN A 1 246 ? -35.439 11.170 -4.372 1.00 11.98 246 ASN A CA 1
ATOM 1868 C C . ASN A 1 246 ? -34.352 10.349 -5.056 1.00 11.59 246 ASN A C 1
ATOM 1869 O O . ASN A 1 246 ? -33.436 10.854 -5.705 1.00 12.05 246 ASN A O 1
ATOM 1874 N N . ALA A 1 247 ? -34.449 9.036 -4.864 1.00 12.40 247 ALA A N 1
ATOM 1875 C CA . ALA A 1 247 ? -33.547 8.111 -5.577 1.00 11.92 247 ALA A CA 1
ATOM 1876 C C . ALA A 1 247 ? -34.195 6.717 -5.481 1.00 10.99 247 ALA A C 1
ATOM 1877 O O . ALA A 1 247 ? -35.153 6.512 -4.725 1.00 13.30 247 ALA A O 1
ATOM 1879 N N . ASP A 1 248 ? -33.645 5.730 -6.213 1.00 12.52 248 ASP A N 1
ATOM 1880 C CA . ASP A 1 248 ? -34.210 4.386 -6.164 1.00 12.72 248 ASP A CA 1
ATOM 1881 C C . ASP A 1 248 ? -33.872 3.708 -4.810 1.00 12.16 248 ASP A C 1
ATOM 1882 O O . ASP A 1 248 ? -34.520 2.770 -4.388 1.00 13.09 248 ASP A O 1
ATOM 1887 N N . ALA A 1 249 ? -32.819 4.187 -4.132 1.00 11.29 249 ALA A N 1
ATOM 1888 C CA . ALA A 1 249 ? -32.411 3.616 -2.882 1.00 11.95 249 ALA A CA 1
ATOM 1889 C C . ALA A 1 249 ? -31.661 4.658 -2.082 1.00 10.15 249 ALA A C 1
ATOM 1890 O O . ALA A 1 249 ? -31.108 5.612 -2.646 1.00 10.20 249 ALA A O 1
ATOM 1892 N N . VAL A 1 250 ? -31.678 4.453 -0.767 1.00 10.76 250 VAL A N 1
ATOM 1893 C CA . VAL A 1 250 ? -30.911 5.307 0.170 1.00 10.68 250 VAL A CA 1
ATOM 1894 C C . VAL A 1 250 ? -29.922 4.429 0.876 1.00 11.97 250 VAL A C 1
ATOM 1895 O O . VAL A 1 250 ? -30.247 3.300 1.222 1.00 12.58 250 VAL A O 1
ATOM 1899 N N . LEU A 1 251 ? -28.697 4.901 1.029 1.00 9.09 251 LEU A N 1
ATOM 1900 C CA . LEU A 1 251 ? -27.669 4.211 1.836 1.00 10.58 251 LEU A CA 1
ATOM 1901 C C . LEU A 1 251 ? -27.473 4.997 3.149 1.00 9.14 251 LEU A C 1
ATOM 1902 O O . LEU A 1 251 ? -27.374 6.209 3.123 1.00 10.83 251 LEU A O 1
ATOM 1907 N N . LEU A 1 252 ? -27.423 4.284 4.273 1.00 9.90 252 LEU A N 1
ATOM 1908 C CA . LEU A 1 252 ? -27.149 4.902 5.595 1.00 10.13 252 LEU A CA 1
ATOM 1909 C C . LEU A 1 252 ? -25.962 4.109 6.201 1.00 8.85 252 LEU A C 1
ATOM 1910 O O . LEU A 1 252 ? -26.209 3.033 6.796 1.00 9.75 252 LEU A O 1
ATOM 1915 N N . LYS A 1 253 ? -24.733 4.590 6.010 1.00 9.79 253 LYS A N 1
ATOM 1916 C CA . LYS A 1 253 ? -23.546 3.887 6.551 1.00 10.03 253 LYS A CA 1
ATOM 1917 C C . LYS A 1 253 ? -23.089 4.620 7.798 1.00 11.40 253 LYS A C 1
ATOM 1918 O O . LYS A 1 253 ? -22.744 5.791 7.765 1.00 11.41 253 LYS A O 1
ATOM 1924 N N . TYR A 1 254 ? -23.100 3.900 8.919 1.00 11.10 254 TYR A N 1
ATOM 1925 C CA . TYR A 1 254 ? -22.682 4.496 10.217 1.00 13.17 254 TYR A CA 1
ATOM 1926 C C . TYR A 1 254 ? -23.487 5.768 10.556 1.00 14.06 254 TYR A C 1
ATOM 1927 O O . TYR A 1 254 ? -22.927 6.742 11.129 1.00 13.23 254 TYR A O 1
ATOM 1936 N N . ILE A 1 255 ? -24.780 5.799 10.211 1.00 11.12 255 ILE A N 1
ATOM 1937 C CA . ILE A 1 255 ? -25.647 6.960 10.542 1.00 10.23 255 ILE A CA 1
ATOM 1938 C C . ILE A 1 255 ? -26.552 6.655 11.742 1.00 11.61 255 ILE A C 1
ATOM 1939 O O . ILE A 1 255 ? -26.508 7.308 12.774 1.00 12.20 255 ILE A O 1
ATOM 1944 N N . LEU A 1 256 ? -27.418 5.648 11.622 1.00 10.58 256 LEU A N 1
ATOM 1945 C CA . LEU A 1 256 ? -28.412 5.384 12.656 1.00 9.78 256 LEU A CA 1
ATOM 1946 C C . LEU A 1 256 ? -27.893 5.091 14.052 1.00 10.27 256 LEU A C 1
ATOM 1947 O O . LEU A 1 256 ? -28.527 5.437 15.046 1.00 11.98 256 LEU A O 1
ATOM 1952 N N . HIS A 1 257 ? -26.706 4.536 14.144 1.00 10.87 257 HIS A N 1
ATOM 1953 C CA . HIS A 1 257 ? -26.221 4.258 15.508 1.00 12.33 257 HIS A CA 1
ATOM 1954 C C . HIS A 1 257 ? -25.824 5.541 16.239 1.00 13.92 257 HIS A C 1
ATOM 1955 O O . HIS A 1 257 ? -25.501 5.480 17.448 1.00 13.14 257 HIS A O 1
ATOM 1962 N N . ASN A 1 258 ? -25.824 6.687 15.550 1.00 12.69 258 ASN A N 1
ATOM 1963 C CA . ASN A 1 258 ? -25.464 7.970 16.175 1.00 14.04 258 ASN A CA 1
ATOM 1964 C C . ASN A 1 258 ? -26.706 8.699 16.699 1.00 11.34 258 ASN A C 1
ATOM 1965 O O . ASN A 1 258 ? -26.581 9.927 17.068 1.00 13.21 258 ASN A O 1
ATOM 1970 N N . TRP A 1 259 ? -27.892 8.070 16.733 1.00 12.23 259 TRP A N 1
ATOM 1971 C CA . TRP A 1 259 ? -29.119 8.786 17.111 1.00 11.42 259 TRP A CA 1
ATOM 1972 C C . TRP A 1 259 ? -30.038 7.974 17.997 1.00 12.06 259 TRP A C 1
ATOM 1973 O O . TRP A 1 259 ? -30.046 6.722 17.938 1.00 11.79 259 TRP A O 1
ATOM 1984 N N . THR A 1 260 ? -30.814 8.661 18.835 1.00 11.58 260 THR A N 1
ATOM 1985 C CA . THR A 1 260 ? -31.794 7.980 19.639 1.00 11.95 260 THR A CA 1
ATOM 1986 C C . THR A 1 260 ? -32.874 7.303 18.757 1.00 11.94 260 THR A C 1
ATOM 1987 O O . THR A 1 260 ? -33.027 7.593 17.551 1.00 13.21 260 THR A O 1
ATOM 1991 N N . ASP A 1 261 ? -33.659 6.418 19.355 1.00 13.72 261 ASP A N 1
ATOM 1992 C CA . ASP A 1 261 ? -34.743 5.796 18.605 1.00 14.81 261 ASP A CA 1
ATOM 1993 C C . ASP A 1 261 ? -35.652 6.899 18.033 1.00 14.18 261 ASP A C 1
ATOM 1994 O O . ASP A 1 261 ? -36.079 6.827 16.874 1.00 14.77 261 ASP A O 1
ATOM 1999 N N . LYS A 1 262 ? -35.968 7.931 18.812 1.00 13.99 262 LYS A N 1
ATOM 2000 C CA . LYS A 1 262 ? -36.854 8.992 18.309 1.00 16.20 262 LYS A CA 1
ATOM 2001 C C . LYS A 1 262 ? -36.267 9.683 17.043 1.00 12.99 262 LYS A C 1
ATOM 2002 O O . LYS A 1 262 ? -36.962 9.930 16.040 1.00 14.51 262 LYS A O 1
ATOM 2008 N N . ASP A 1 263 ? -34.983 10.017 17.092 1.00 12.28 263 ASP A N 1
ATOM 2009 C CA . ASP A 1 263 ? -34.347 10.653 15.947 1.00 11.29 263 ASP A CA 1
ATOM 2010 C C . ASP A 1 263 ? -34.209 9.681 14.780 1.00 12.31 263 ASP A C 1
ATOM 2011 O O . ASP A 1 263 ? -34.330 10.107 13.635 1.00 11.83 263 ASP A O 1
ATOM 2016 N N . CYS A 1 264 ? -33.966 8.396 15.061 1.00 12.51 264 CYS A N 1
ATOM 2017 C CA . CYS A 1 264 ? -33.863 7.417 13.960 1.00 12.90 264 CYS A CA 1
ATOM 2018 C C . CYS A 1 264 ? -35.189 7.345 13.262 1.00 12.38 264 CYS A C 1
ATOM 2019 O O . CYS A 1 264 ? -35.245 7.231 12.025 1.00 12.29 264 CYS A O 1
ATOM 2022 N N . LEU A 1 265 ? -36.296 7.412 14.015 1.00 11.87 265 LEU A N 1
ATOM 2023 C CA . LEU A 1 265 ? -37.613 7.383 13.354 1.00 12.59 265 LEU A CA 1
ATOM 2024 C C . LEU A 1 265 ? -37.775 8.593 12.430 1.00 12.82 265 LEU A C 1
ATOM 2025 O O . LEU A 1 265 ? -38.331 8.481 11.321 1.00 12.27 265 LEU A O 1
ATOM 2030 N N . ARG A 1 266 ? -37.318 9.754 12.865 1.00 13.35 266 ARG A N 1
ATOM 2031 C CA . ARG A 1 266 ? -37.413 10.916 11.984 1.00 12.93 266 ARG A CA 1
ATOM 2032 C C . ARG A 1 266 ? -36.611 10.697 10.680 1.00 11.37 266 ARG A C 1
ATOM 2033 O O . ARG A 1 266 ? -37.094 10.965 9.557 1.00 12.53 266 ARG A O 1
ATOM 2041 N N . ILE A 1 267 ? -35.369 10.236 10.783 1.00 11.71 267 ILE A N 1
ATOM 2042 C CA . ILE A 1 267 ? -34.529 9.989 9.606 1.00 11.43 267 ILE A CA 1
ATOM 2043 C C . ILE A 1 267 ? -35.192 8.918 8.724 1.00 11.89 267 ILE A C 1
ATOM 2044 O O . ILE A 1 267 ? -35.280 9.103 7.495 1.00 11.89 267 ILE A O 1
ATOM 2049 N N . LEU A 1 268 ? -35.618 7.793 9.323 1.00 11.67 268 LEU A N 1
ATOM 2050 C CA . LEU A 1 268 ? -36.225 6.714 8.532 1.00 11.75 268 LEU A CA 1
ATOM 2051 C C . LEU A 1 268 ? -37.486 7.204 7.788 1.00 12.90 268 LEU A C 1
ATOM 2052 O O . LEU A 1 268 ? -37.735 6.741 6.652 1.00 13.34 268 LEU A O 1
ATOM 2057 N N . LYS A 1 269 ? -38.289 8.093 8.390 1.00 11.61 269 LYS A N 1
ATOM 2058 C CA . LYS A 1 269 ? -39.455 8.593 7.658 1.00 12.69 269 LYS A CA 1
ATOM 2059 C C . LYS A 1 269 ? -39.035 9.384 6.431 1.00 12.32 269 LYS A C 1
ATOM 2060 O O . LYS A 1 269 ? -39.678 9.231 5.369 1.00 12.37 269 LYS A O 1
ATOM 2066 N N . LYS A 1 270 ? -38.009 10.242 6.544 1.00 12.20 270 LYS A N 1
ATOM 2067 C CA . LYS A 1 270 ? -37.538 11.002 5.409 1.00 12.38 270 LYS A CA 1
ATOM 2068 C C . LYS A 1 270 ? -36.914 10.089 4.351 1.00 11.57 270 LYS A C 1
ATOM 2069 O O . LYS A 1 270 ? -37.029 10.353 3.151 1.00 11.98 270 LYS A O 1
ATOM 2075 N N . CYS A 1 271 ? -36.290 8.998 4.789 1.00 11.88 271 CYS A N 1
ATOM 2076 C CA . CYS A 1 271 ? -35.737 8.087 3.783 1.00 11.70 271 CYS A CA 1
ATOM 2077 C C . CYS A 1 271 ? -36.863 7.371 3.026 1.00 10.57 271 CYS A C 1
ATOM 2078 O O . CYS A 1 271 ? -36.770 7.192 1.802 1.00 10.83 271 CYS A O 1
ATOM 2081 N N . LYS A 1 272 ? -37.896 6.941 3.775 1.00 10.81 272 LYS A N 1
ATOM 2082 C CA . LYS A 1 272 ? -39.034 6.256 3.148 1.00 12.65 272 LYS A CA 1
ATOM 2083 C C . LYS A 1 272 ? -39.660 7.195 2.109 1.00 12.84 272 LYS A C 1
ATOM 2084 O O . LYS A 1 272 ? -39.995 6.767 0.968 1.00 13.03 272 LYS A O 1
ATOM 2090 N N . GLU A 1 273 ? -39.820 8.452 2.490 1.00 12.93 273 GLU A N 1
ATOM 2091 C CA . GLU A 1 273 ? -40.390 9.409 1.536 1.00 14.31 273 GLU A CA 1
ATOM 2092 C C . GLU A 1 273 ? -39.512 9.442 0.254 1.00 14.06 273 GLU A C 1
ATOM 2093 O O . GLU A 1 273 ? -40.009 9.351 -0.873 1.00 14.49 273 GLU A O 1
ATOM 2099 N N . ALA A 1 274 ? -38.196 9.567 0.412 1.00 13.05 274 ALA A N 1
ATOM 2100 C CA . ALA A 1 274 ? -37.289 9.678 -0.721 1.00 12.24 274 ALA A CA 1
ATOM 2101 C C . ALA A 1 274 ? -37.342 8.491 -1.703 1.00 12.93 274 ALA A C 1
ATOM 2102 O O . ALA A 1 274 ? -37.050 8.665 -2.902 1.00 14.96 274 ALA A O 1
ATOM 2104 N N . VAL A 1 275 ? -37.700 7.300 -1.206 1.00 12.04 275 VAL A N 1
ATOM 2105 C CA . VAL A 1 275 ? -37.723 6.158 -2.099 1.00 13.64 275 VAL A CA 1
ATOM 2106 C C . VAL A 1 275 ? -39.106 5.715 -2.496 1.00 14.61 275 VAL A C 1
ATOM 2107 O O . VAL A 1 275 ? -39.239 4.681 -3.160 1.00 15.21 275 VAL A O 1
ATOM 2111 N N . THR A 1 276 ? -40.110 6.509 -2.151 1.00 15.87 276 THR A N 1
ATOM 2112 C CA . THR A 1 276 ? -41.494 6.171 -2.538 1.00 16.92 276 THR A CA 1
ATOM 2113 C C . THR A 1 276 ? -42.186 7.295 -3.333 1.00 18.99 276 THR A C 1
ATOM 2114 O O . THR A 1 276 ? -43.414 7.258 -3.504 1.00 21.35 276 THR A O 1
ATOM 2118 N N . ASN A 1 277 ? -41.421 8.270 -3.830 1.00 21.19 277 ASN A N 1
ATOM 2119 C CA . ASN A 1 277 ? -41.974 9.385 -4.651 1.00 25.98 277 ASN A CA 1
ATOM 2120 C C . ASN A 1 277 ? -42.425 8.878 -6.054 1.00 28.21 277 ASN A C 1
ATOM 2121 O O . ASN A 1 277 ? -41.960 7.842 -6.553 1.00 27.56 277 ASN A O 1
ATOM 2126 N N . ASP A 1 278 ? -43.298 9.630 -6.705 1.00 30.51 278 ASP A N 1
ATOM 2127 C CA . ASP A 1 278 ? -43.794 9.232 -8.017 1.00 33.84 278 ASP A CA 1
ATOM 2128 C C . ASP A 1 278 ? -44.171 7.737 -8.134 1.00 33.97 278 ASP A C 1
ATOM 2129 O O . ASP A 1 278 ? -43.763 7.063 -9.093 1.00 36.87 278 ASP A O 1
ATOM 2134 N N . GLY A 1 279 ? -44.944 7.228 -7.176 1.00 32.59 279 GLY A N 1
ATOM 2135 C CA . GLY A 1 279 ? -45.377 5.839 -7.226 1.00 30.23 279 GLY A CA 1
ATOM 2136 C C . GLY A 1 279 ? -44.327 4.739 -7.127 1.00 28.82 279 GLY A C 1
ATOM 2137 O O . GLY A 1 279 ? -44.665 3.544 -7.125 1.00 28.98 279 GLY A O 1
ATOM 2138 N N . LYS A 1 280 ? -43.056 5.114 -7.078 1.00 25.55 280 LYS A N 1
ATOM 2139 C CA . LYS A 1 280 ? -41.990 4.100 -6.983 1.00 23.24 280 LYS A CA 1
ATOM 2140 C C . LYS A 1 280 ? -41.940 3.435 -5.616 1.00 20.19 280 LYS A C 1
ATOM 2141 O O . LYS A 1 280 ? -42.457 3.984 -4.640 1.00 18.84 280 LYS A O 1
ATOM 2147 N N . ARG A 1 281 ? -41.308 2.255 -5.557 1.00 17.22 281 ARG A N 1
ATOM 2148 C CA . ARG A 1 281 ? -41.185 1.524 -4.292 1.00 15.66 281 ARG A CA 1
ATOM 2149 C C . ARG A 1 281 ? -39.756 1.056 -4.209 1.00 16.00 281 ARG A C 1
ATOM 2150 O O . ARG A 1 281 ? -39.433 -0.061 -4.559 1.00 16.92 281 ARG A O 1
ATOM 2158 N N . GLY A 1 282 ? -38.888 1.938 -3.703 1.00 12.90 282 GLY A N 1
ATOM 2159 C CA . GLY A 1 282 ? -37.478 1.617 -3.570 1.00 12.16 282 GLY A CA 1
ATOM 2160 C C . GLY A 1 282 ? -37.146 0.939 -2.245 1.00 12.64 282 GLY A C 1
ATOM 2161 O O . GLY A 1 282 ? -37.987 0.280 -1.615 1.00 14.10 282 GLY A O 1
ATOM 2162 N N . LYS A 1 283 ? -35.918 1.156 -1.760 1.00 12.60 283 LYS A N 1
ATOM 2163 C CA . LYS A 1 283 ? -35.525 0.539 -0.509 1.00 12.34 283 LYS A CA 1
ATOM 2164 C C . LYS A 1 283 ? -34.454 1.383 0.201 1.00 12.65 283 LYS A C 1
ATOM 2165 O O . LYS A 1 283 ? -33.897 2.328 -0.377 1.00 12.92 283 LYS A O 1
ATOM 2171 N N . VAL A 1 284 ? -34.172 0.971 1.447 1.00 11.83 284 VAL A N 1
ATOM 2172 C CA . VAL A 1 284 ? -33.153 1.656 2.262 1.00 11.32 284 VAL A CA 1
ATOM 2173 C C . VAL A 1 284 ? -32.158 0.607 2.711 1.00 10.11 284 VAL A C 1
ATOM 2174 O O . VAL A 1 284 ? -32.532 -0.482 3.167 1.00 11.97 284 VAL A O 1
ATOM 2178 N N . THR A 1 285 ? -30.886 0.875 2.517 1.00 10.09 285 THR A N 1
ATOM 2179 C CA . THR A 1 285 ? -29.790 -0.027 2.887 1.00 10.30 285 THR A CA 1
ATOM 2180 C C . THR A 1 285 ? -29.001 0.613 4.010 1.00 11.49 285 THR A C 1
ATOM 2181 O O . THR A 1 285 ? -28.563 1.734 3.862 1.00 12.24 285 THR A O 1
ATOM 2185 N N . ILE A 1 286 ? -28.842 -0.124 5.099 1.00 11.16 286 ILE A N 1
ATOM 2186 C CA . ILE A 1 286 ? -28.199 0.364 6.324 1.00 10.52 286 ILE A CA 1
ATOM 2187 C C . ILE A 1 286 ? -26.941 -0.479 6.613 1.00 11.64 286 ILE A C 1
ATOM 2188 O O . ILE A 1 286 ? -26.979 -1.700 6.493 1.00 12.24 286 ILE A O 1
ATOM 2193 N N . ILE A 1 287 ? -25.851 0.187 6.982 1.00 10.30 287 ILE A N 1
ATOM 2194 C CA . ILE A 1 287 ? -24.627 -0.497 7.432 1.00 11.62 287 ILE A CA 1
ATOM 2195 C C . ILE A 1 287 ? -24.375 -0.010 8.854 1.00 13.49 287 ILE A C 1
ATOM 2196 O O . ILE A 1 287 ? -24.188 1.185 9.077 1.00 11.80 287 ILE A O 1
ATOM 2201 N N . ASP A 1 288 ? -24.455 -0.937 9.819 1.00 12.09 288 ASP A N 1
ATOM 2202 C CA . ASP A 1 288 ? -24.211 -0.650 11.269 1.00 12.48 288 ASP A CA 1
ATOM 2203 C C . ASP A 1 288 ? -24.152 -2.008 11.963 1.00 12.57 288 ASP A C 1
ATOM 2204 O O . ASP A 1 288 ? -24.395 -3.075 11.323 1.00 12.81 288 ASP A O 1
ATOM 2209 N N . MET A 1 289 ? -23.765 -1.983 13.238 1.00 13.79 289 MET A N 1
ATOM 2210 C CA . MET A 1 289 ? -23.701 -3.241 13.976 1.00 13.79 289 MET A CA 1
ATOM 2211 C C . MET A 1 289 ? -25.057 -3.816 14.309 1.00 13.11 289 MET A C 1
ATOM 2212 O O . MET A 1 289 ? -26.061 -3.103 14.455 1.00 13.77 289 MET A O 1
ATOM 2217 N N . VAL A 1 290 ? -25.089 -5.150 14.469 1.00 15.19 290 VAL A N 1
ATOM 2218 C CA . VAL A 1 290 ? -26.301 -5.818 14.942 1.00 14.93 290 VAL A CA 1
ATOM 2219 C C . VAL A 1 290 ? -25.805 -6.707 16.078 1.00 18.10 290 VAL A C 1
ATOM 2220 O O . VAL A 1 290 ? -25.012 -7.645 15.833 1.00 18.68 290 VAL A O 1
ATOM 2224 N N . ILE A 1 291 ? -26.220 -6.384 17.294 1.00 16.64 291 ILE A N 1
ATOM 2225 C CA . ILE A 1 291 ? -25.843 -7.178 18.469 1.00 18.82 291 ILE A CA 1
ATOM 2226 C C . ILE A 1 291 ? -26.640 -8.472 18.406 1.00 20.57 291 ILE A C 1
ATOM 2227 O O . ILE A 1 291 ? -27.811 -8.453 18.059 1.00 19.70 291 ILE A O 1
ATOM 2232 N N . ASP A 1 292 ? -25.986 -9.605 18.714 1.00 21.73 292 ASP A N 1
ATOM 2233 C CA . ASP A 1 292 ? -26.657 -10.905 18.709 1.00 24.18 292 ASP A CA 1
ATOM 2234 C C . ASP A 1 292 ? -25.895 -11.782 19.721 1.00 25.63 292 ASP A C 1
ATOM 2235 O O . ASP A 1 292 ? -24.924 -12.453 19.371 1.00 24.05 292 ASP A O 1
ATOM 2240 N N . LYS A 1 293 ? -26.337 -11.721 20.974 1.00 26.38 293 LYS A N 1
ATOM 2241 C CA . LYS A 1 293 ? -25.690 -12.452 22.058 1.00 28.05 293 LYS A CA 1
ATOM 2242 C C . LYS A 1 293 ? -25.676 -13.952 21.857 1.00 30.15 293 LYS A C 1
ATOM 2243 O O . LYS A 1 293 ? -24.777 -14.645 22.327 1.00 30.24 293 LYS A O 1
ATOM 2249 N N . LYS A 1 294 ? -26.637 -14.475 21.133 1.00 31.94 294 LYS A N 1
ATOM 2250 C CA . LYS A 1 294 ? -26.610 -15.915 20.993 1.00 33.89 294 LYS A CA 1
ATOM 2251 C C . LYS A 1 294 ? -25.866 -16.429 19.781 1.00 33.98 294 LYS A C 1
ATOM 2252 O O . LYS A 1 294 ? -25.446 -17.585 19.760 1.00 34.96 294 LYS A O 1
ATOM 2258 N N . LYS A 1 295 ? -25.666 -15.587 18.779 1.00 33.77 295 LYS A N 1
ATOM 2259 C CA . LYS A 1 295 ? -24.981 -16.031 17.568 1.00 33.32 295 LYS A CA 1
ATOM 2260 C C . LYS A 1 295 ? -23.530 -15.626 17.492 1.00 32.56 295 LYS A C 1
ATOM 2261 O O . LYS A 1 295 ? -22.694 -16.374 16.983 1.00 31.78 295 LYS A O 1
ATOM 2267 N N . ASP A 1 296 ? -23.235 -14.416 17.941 1.00 29.89 296 ASP A N 1
ATOM 2268 C CA . ASP A 1 296 ? -21.881 -13.921 17.896 1.00 29.72 296 ASP A CA 1
ATOM 2269 C C . ASP A 1 296 ? -21.019 -14.618 18.919 1.00 29.92 296 ASP A C 1
ATOM 2270 O O . ASP A 1 296 ? -21.511 -15.100 19.941 1.00 29.43 296 ASP A O 1
ATOM 2275 N N . GLU A 1 297 ? -19.729 -14.635 18.616 1.00 30.30 297 GLU A N 1
ATOM 2276 C CA . GLU A 1 297 ? -18.723 -15.179 19.488 1.00 31.45 297 GLU A CA 1
ATOM 2277 C C . GLU A 1 297 ? -18.710 -14.199 20.642 1.00 30.73 297 GLU A C 1
ATOM 2278 O O . GLU A 1 297 ? -18.924 -12.991 20.438 1.00 30.13 297 GLU A O 1
ATOM 2284 N N . ASN A 1 298 ? -18.453 -14.685 21.844 1.00 29.88 298 ASN A N 1
ATOM 2285 C CA . ASN A 1 298 ? -18.484 -13.790 22.986 1.00 30.52 298 ASN A CA 1
ATOM 2286 C C . ASN A 1 298 ? -17.619 -12.573 22.857 1.00 29.97 298 ASN A C 1
ATOM 2287 O O . ASN A 1 298 ? -18.049 -11.484 23.217 1.00 29.26 298 ASN A O 1
ATOM 2292 N N . GLN A 1 299 ? -16.388 -12.746 22.390 1.00 28.80 299 GLN A N 1
ATOM 2293 C CA . GLN A 1 299 ? -15.475 -11.631 22.235 1.00 28.22 299 GLN A CA 1
ATOM 2294 C C . GLN A 1 299 ? -16.109 -10.530 21.356 1.00 26.89 299 GLN A C 1
ATOM 2295 O O . GLN A 1 299 ? -15.968 -9.342 21.654 1.00 26.63 299 GLN A O 1
ATOM 2301 N N . VAL A 1 300 ? -16.778 -10.948 20.289 1.00 24.01 300 VAL A N 1
ATOM 2302 C CA . VAL A 1 300 ? -17.411 -10.004 19.387 1.00 23.09 300 VAL A CA 1
ATOM 2303 C C . VAL A 1 300 ? -18.573 -9.292 20.076 1.00 21.89 300 VAL A C 1
ATOM 2304 O O . VAL A 1 300 ? -18.737 -8.058 19.944 1.00 21.70 300 VAL A O 1
ATOM 2308 N N . THR A 1 301 ? -19.406 -10.051 20.783 1.00 19.52 301 THR A N 1
ATOM 2309 C CA . THR A 1 301 ? -20.522 -9.442 21.527 1.00 17.90 301 THR A CA 1
ATOM 2310 C C . THR A 1 301 ? -19.978 -8.415 22.521 1.00 17.14 301 THR A C 1
ATOM 2311 O O . THR A 1 301 ? -20.538 -7.314 22.657 1.00 16.48 301 THR A O 1
ATOM 2315 N N . GLN A 1 302 ? -18.882 -8.724 23.202 1.00 18.85 302 GLN A N 1
ATOM 2316 C CA . GLN A 1 302 ? -18.357 -7.771 24.167 1.00 17.73 302 GLN A CA 1
ATOM 2317 C C . GLN A 1 302 ? -17.909 -6.435 23.563 1.00 19.93 302 GLN A C 1
ATOM 2318 O O . GLN A 1 302 ? -18.067 -5.368 24.189 1.00 20.61 302 GLN A O 1
ATOM 2324 N N . ILE A 1 303 ? -17.309 -6.476 22.386 1.00 20.60 303 ILE A N 1
ATOM 2325 C CA . ILE A 1 303 ? -16.903 -5.223 21.747 1.00 20.93 303 ILE A CA 1
ATOM 2326 C C . ILE A 1 303 ? -18.156 -4.430 21.312 1.00 19.18 303 ILE A C 1
ATOM 2327 O O . ILE A 1 303 ? -18.193 -3.211 21.434 1.00 18.55 303 ILE A O 1
ATOM 2332 N N . LYS A 1 304 ? -19.164 -5.121 20.789 1.00 17.58 304 LYS A N 1
ATOM 2333 C CA . LYS A 1 304 ? -20.384 -4.422 20.387 1.00 15.76 304 LYS A CA 1
ATOM 2334 C C . LYS A 1 304 ? -21.067 -3.738 21.589 1.00 16.67 304 LYS A C 1
ATOM 2335 O O . LYS A 1 304 ? -21.532 -2.586 21.486 1.00 15.10 304 LYS A O 1
ATOM 2341 N N . LEU A 1 305 ? -21.098 -4.427 22.723 1.00 16.34 305 LEU A N 1
ATOM 2342 C CA . LEU A 1 305 ? -21.685 -3.895 23.937 1.00 15.98 305 LEU A CA 1
ATOM 2343 C C . LEU A 1 305 ? -20.856 -2.712 24.420 1.00 13.61 305 LEU A C 1
ATOM 2344 O O . LEU A 1 305 ? -21.372 -1.719 24.947 1.00 14.99 305 LEU A O 1
ATOM 2349 N N . LEU A 1 306 ? -19.535 -2.788 24.216 1.00 15.60 306 LEU A N 1
ATOM 2350 C CA . LEU A 1 306 ? -18.679 -1.702 24.624 1.00 15.55 306 LEU A CA 1
ATOM 2351 C C . LEU A 1 306 ? -18.920 -0.472 23.698 1.00 16.74 306 LEU A C 1
ATOM 2352 O O . LEU A 1 306 ? -18.996 0.673 24.178 1.00 15.19 306 LEU A O 1
ATOM 2357 N N . MET A 1 307 ? -19.065 -0.717 22.393 1.00 17.23 307 MET A N 1
ATOM 2358 C CA . MET A 1 307 ? -19.343 0.397 21.473 1.00 18.19 307 MET A CA 1
ATOM 2359 C C . MET A 1 307 ? -20.691 1.026 21.858 1.00 17.00 307 MET A C 1
ATOM 2360 O O . MET A 1 307 ? -20.872 2.253 21.763 1.00 14.70 307 MET A O 1
ATOM 2365 N N . ASP A 1 308 ? -21.642 0.180 22.279 1.00 14.42 308 ASP A N 1
ATOM 2366 C CA . ASP A 1 308 ? -22.959 0.722 22.657 1.00 14.46 308 ASP A CA 1
ATOM 2367 C C . ASP A 1 308 ? -22.828 1.705 23.826 1.00 14.06 308 ASP A C 1
ATOM 2368 O O . ASP A 1 308 ? -23.429 2.795 23.849 1.00 13.60 308 ASP A O 1
ATOM 2373 N N . VAL A 1 309 ? -22.013 1.343 24.819 1.00 13.84 309 VAL A N 1
ATOM 2374 C CA . VAL A 1 309 ? -21.854 2.267 25.923 1.00 14.44 309 VAL A CA 1
ATOM 2375 C C . VAL A 1 309 ? -21.138 3.531 25.459 1.00 14.71 309 VAL A C 1
ATOM 2376 O O . VAL A 1 309 ? -21.465 4.647 25.843 1.00 14.29 309 VAL A O 1
ATOM 2380 N N . ASN A 1 310 ? -20.140 3.365 24.603 1.00 13.63 310 ASN A N 1
ATOM 2381 C CA . ASN A 1 310 ? -19.396 4.519 24.073 1.00 14.59 310 ASN A CA 1
ATOM 2382 C C . ASN A 1 310 ? -20.279 5.530 23.305 1.00 14.67 310 ASN A C 1
ATOM 2383 O O . ASN A 1 310 ? -19.976 6.692 23.275 1.00 14.54 310 ASN A O 1
ATOM 2388 N N . MET A 1 311 ? -21.364 5.042 22.709 1.00 14.19 311 MET A N 1
ATOM 2389 C CA . MET A 1 311 ? -22.238 5.936 21.940 1.00 15.04 311 MET A CA 1
ATOM 2390 C C . MET A 1 311 ? -23.006 6.980 22.745 1.00 14.64 311 MET A C 1
ATOM 2391 O O . MET A 1 311 ? -23.736 7.791 22.159 1.00 14.35 311 MET A O 1
ATOM 2396 N N . ALA A 1 312 ? -22.807 6.990 24.073 1.00 15.37 312 ALA A N 1
ATOM 2397 C CA . ALA A 1 312 ? -23.382 7.996 24.957 1.00 14.30 312 ALA A CA 1
ATOM 2398 C C . ALA A 1 312 ? -22.969 9.362 24.401 1.00 13.39 312 ALA A C 1
ATOM 2399 O O . ALA A 1 312 ? -23.660 10.346 24.553 1.00 14.29 312 ALA A O 1
ATOM 2401 N N . CYS A 1 313 ? -21.797 9.424 23.763 1.00 13.78 313 CYS A N 1
ATOM 2402 C CA . CYS A 1 313 ? -21.309 10.672 23.166 1.00 14.13 313 CYS A CA 1
ATOM 2403 C C . CYS A 1 313 ? -22.378 11.394 22.338 1.00 14.30 313 CYS A C 1
ATOM 2404 O O . CYS A 1 313 ? -22.451 12.606 22.357 1.00 14.74 313 CYS A O 1
ATOM 2407 N N . LEU A 1 314 ? -23.179 10.637 21.577 1.00 13.80 314 LEU A N 1
ATOM 2408 C CA . LEU A 1 314 ? -24.218 11.259 20.733 1.00 13.34 314 LEU A CA 1
ATOM 2409 C C . LEU A 1 314 ? -25.623 10.762 21.082 1.00 13.84 314 LEU A C 1
ATOM 2410 O O . LEU A 1 314 ? -26.555 10.882 20.264 1.00 14.10 314 LEU A O 1
ATOM 2415 N N . ASN A 1 315 ? -25.797 10.163 22.262 1.00 13.06 315 ASN A N 1
ATOM 2416 C CA . ASN A 1 315 ? -27.078 9.560 22.682 1.00 13.04 315 ASN A CA 1
ATOM 2417 C C . ASN A 1 315 ? -27.377 8.453 21.663 1.00 11.97 315 ASN A C 1
ATOM 2418 O O . ASN A 1 315 ? -28.525 8.112 21.410 1.00 13.45 315 ASN A O 1
ATOM 2423 N N . GLY A 1 316 ? -26.319 7.883 21.093 1.00 12.67 316 GLY A N 1
ATOM 2424 C CA . GLY A 1 316 ? -26.510 6.798 20.128 1.00 12.43 316 GLY A CA 1
ATOM 2425 C C . GLY A 1 316 ? -26.677 5.441 20.803 1.00 13.25 316 GLY A C 1
ATOM 2426 O O . GLY A 1 316 ? -26.812 5.319 22.055 1.00 14.18 316 GLY A O 1
ATOM 2427 N N . LYS A 1 317 ? -26.653 4.387 19.991 1.00 12.65 317 LYS A N 1
ATOM 2428 C CA . LYS A 1 317 ? -26.894 3.034 20.483 1.00 13.30 317 LYS A CA 1
ATOM 2429 C C . LYS A 1 317 ? -26.479 1.990 19.459 1.00 13.62 317 LYS A C 1
ATOM 2430 O O . LYS A 1 317 ? -26.522 2.297 18.247 1.00 13.30 317 LYS A O 1
ATOM 2436 N N . GLU A 1 318 ? -26.018 0.810 19.890 1.00 14.03 318 GLU A N 1
ATOM 2437 C CA . GLU A 1 318 ? -25.771 -0.275 18.932 1.00 15.46 318 GLU A CA 1
ATOM 2438 C C . GLU A 1 318 ? -26.921 -1.192 19.237 1.00 16.61 318 GLU A C 1
ATOM 2439 O O . GLU A 1 318 ? -27.156 -1.558 20.397 1.00 18.91 318 GLU A O 1
ATOM 2445 N N . ARG A 1 319 ? -27.655 -1.581 18.214 1.00 15.25 319 ARG A N 1
ATOM 2446 C CA . ARG A 1 319 ? -28.887 -2.297 18.409 1.00 14.03 319 ARG A CA 1
ATOM 2447 C C . ARG A 1 319 ? -28.890 -3.772 18.094 1.00 14.64 319 ARG A C 1
ATOM 2448 O O . ARG A 1 319 ? -28.182 -4.217 17.220 1.00 13.70 319 ARG A O 1
ATOM 2456 N N . ASN A 1 320 ? -29.739 -4.496 18.816 1.00 16.38 320 ASN A N 1
ATOM 2457 C CA . ASN A 1 320 ? -29.884 -5.904 18.500 1.00 16.18 320 ASN A CA 1
ATOM 2458 C C . ASN A 1 320 ? -31.022 -6.026 17.471 1.00 16.78 320 ASN A C 1
ATOM 2459 O O . ASN A 1 320 ? -31.623 -4.993 17.115 1.00 16.48 320 ASN A O 1
ATOM 2464 N N . GLU A 1 321 ? -31.283 -7.235 16.953 1.00 17.70 321 GLU A N 1
ATOM 2465 C CA . GLU A 1 321 ? -32.321 -7.396 15.935 1.00 17.95 321 GLU A CA 1
ATOM 2466 C C . GLU A 1 321 ? -33.708 -6.968 16.361 1.00 17.69 321 GLU A C 1
ATOM 2467 O O . GLU A 1 321 ? -34.397 -6.311 15.574 1.00 18.55 321 GLU A O 1
ATOM 2473 N N . GLU A 1 322 ? -34.121 -7.231 17.594 1.00 18.11 322 GLU A N 1
ATOM 2474 C CA . GLU A 1 322 ? -35.451 -6.799 18.018 1.00 18.82 322 GLU A CA 1
ATOM 2475 C C . GLU A 1 322 ? -35.564 -5.289 18.085 1.00 17.19 322 GLU A C 1
ATOM 2476 O O . GLU A 1 322 ? -36.630 -4.775 17.815 1.00 17.12 322 GLU A O 1
ATOM 2482 N N . GLU A 1 323 ? -34.477 -4.598 18.457 1.00 15.83 323 GLU A N 1
ATOM 2483 C CA . GLU A 1 323 ? -34.500 -3.144 18.520 1.00 16.30 323 GLU A CA 1
ATOM 2484 C C . GLU A 1 323 ? -34.596 -2.562 17.094 1.00 15.72 323 GLU A C 1
ATOM 2485 O O . GLU A 1 323 ? -35.384 -1.641 16.827 1.00 16.54 323 GLU A O 1
ATOM 2491 N N . TRP A 1 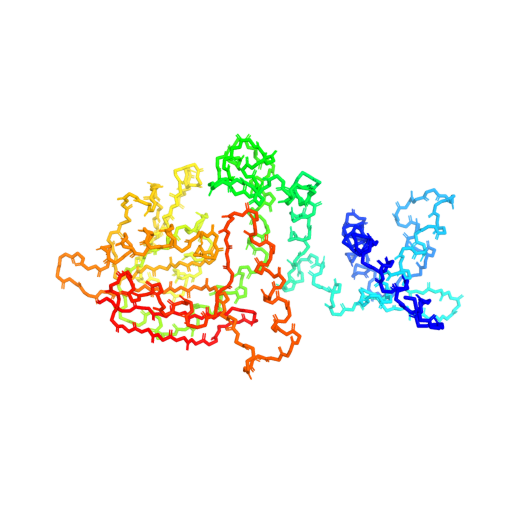324 ? -33.819 -3.125 16.173 1.00 16.59 324 TRP A N 1
ATOM 2492 C CA . TRP A 1 324 ? -33.866 -2.696 14.778 1.00 15.93 324 TRP A CA 1
ATOM 2493 C C . TRP A 1 324 ? -35.270 -2.920 14.226 1.00 16.04 324 TRP A C 1
ATOM 2494 O O . TRP A 1 324 ? -35.846 -2.014 13.643 1.00 15.40 324 TRP A O 1
ATOM 2505 N N . LYS A 1 325 ? -35.811 -4.128 14.419 1.00 16.37 325 LYS A N 1
ATOM 2506 C CA . LYS A 1 325 ? -37.156 -4.481 13.927 1.00 18.06 325 LYS A CA 1
ATOM 2507 C C . LYS A 1 325 ? -38.230 -3.505 14.431 1.00 18.32 325 LYS A C 1
ATOM 2508 O O . LYS A 1 325 ? -39.058 -2.999 13.654 1.00 18.57 325 LYS A O 1
ATOM 2514 N N . LYS A 1 326 ? -38.186 -3.183 15.723 1.00 18.22 326 LYS A N 1
ATOM 2515 C CA . LYS A 1 326 ? -39.162 -2.251 16.290 1.00 18.99 326 LYS A CA 1
ATOM 2516 C C . LYS A 1 326 ? -39.093 -0.865 15.617 1.00 18.64 326 LYS A C 1
ATOM 2517 O O . LYS A 1 326 ? -40.113 -0.229 15.357 1.00 18.28 326 LYS A O 1
ATOM 2523 N N . LEU A 1 327 ? -37.889 -0.400 15.291 1.00 16.34 327 LEU A N 1
ATOM 2524 C CA . LEU A 1 327 ? -37.766 0.909 14.604 1.00 16.05 327 LEU A CA 1
ATOM 2525 C C . LEU A 1 327 ? -38.351 0.807 13.189 1.00 15.01 327 LEU A C 1
ATOM 2526 O O . LEU A 1 327 ? -39.111 1.684 12.752 1.00 16.71 327 LEU A O 1
ATOM 2531 N N . PHE A 1 328 ? -37.973 -0.258 12.483 1.00 14.87 328 PHE A N 1
ATOM 2532 C CA . PHE A 1 328 ? -38.452 -0.408 11.086 1.00 14.87 328 PHE A CA 1
ATOM 2533 C C . PHE A 1 328 ? -39.967 -0.449 11.010 1.00 15.91 328 PHE A C 1
ATOM 2534 O O . PHE A 1 328 ? -40.575 0.174 10.166 1.00 16.16 328 PHE A O 1
ATOM 2542 N N . ILE A 1 329 ? -40.565 -1.176 11.926 1.00 18.09 329 ILE A N 1
ATOM 2543 C CA . ILE A 1 329 ? -42.017 -1.279 11.945 1.00 18.74 329 ILE A CA 1
ATOM 2544 C C . ILE A 1 329 ? -42.644 0.050 12.273 1.00 18.42 329 ILE A C 1
ATOM 2545 O O . ILE A 1 329 ? -43.551 0.485 11.588 1.00 19.52 329 ILE A O 1
ATOM 2550 N N . GLU A 1 330 ? -42.103 0.734 13.280 1.00 19.28 330 GLU A N 1
ATOM 2551 C CA . GLU A 1 330 ? -42.681 2.006 13.658 1.00 20.49 330 GLU A CA 1
ATOM 2552 C C . GLU A 1 330 ? -42.501 3.031 12.557 1.00 19.36 330 GLU A C 1
ATOM 2553 O O . GLU A 1 330 ? -43.325 3.936 12.429 1.00 20.30 330 GLU A O 1
ATOM 2559 N N . ALA A 1 331 ? -41.449 2.909 11.735 1.00 16.84 331 ALA A N 1
ATOM 2560 C CA . ALA A 1 331 ? -41.260 3.857 10.641 1.00 18.03 331 ALA A CA 1
ATOM 2561 C C . ALA A 1 331 ? -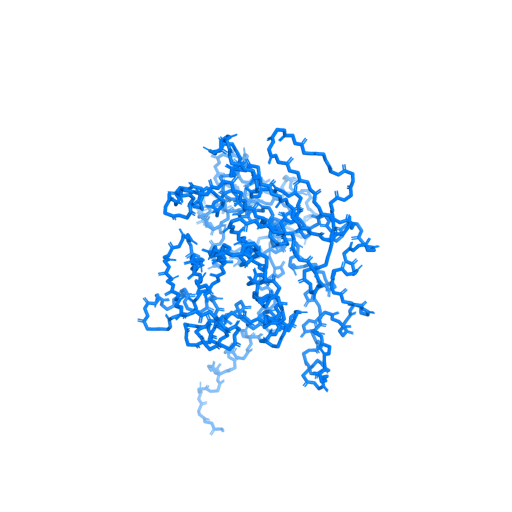42.063 3.476 9.384 1.00 16.93 331 ALA A C 1
ATOM 2562 O O . ALA A 1 331 ? -41.998 4.151 8.371 1.00 19.05 331 ALA A O 1
ATOM 2564 N N . GLY A 1 332 ? -42.809 2.385 9.458 1.00 17.05 332 GLY A N 1
ATOM 2565 C CA . GLY A 1 332 ? -43.666 2.031 8.340 1.00 19.13 332 GLY A CA 1
ATOM 2566 C C . GLY A 1 332 ? -43.078 1.181 7.227 1.00 18.83 332 GLY A C 1
ATOM 2567 O O . GLY A 1 332 ? -43.544 1.223 6.093 1.00 19.90 332 GLY A O 1
ATOM 2568 N N . PHE A 1 333 ? -42.004 0.480 7.523 1.00 16.79 333 PHE A N 1
ATOM 2569 C CA . PHE A 1 333 ? -41.403 -0.427 6.569 1.00 15.57 333 PHE A CA 1
ATOM 2570 C C . PHE A 1 333 ? -42.078 -1.781 6.757 1.00 16.14 333 PHE A C 1
ATOM 2571 O O . PHE A 1 333 ? -42.424 -2.162 7.898 1.00 17.31 333 PHE A O 1
ATOM 2579 N N . GLN A 1 334 ? -42.245 -2.512 5.655 1.00 15.09 334 GLN A N 1
ATOM 2580 C CA . GLN A 1 334 ? -42.994 -3.781 5.717 1.00 14.72 334 GLN A CA 1
ATOM 2581 C C . GLN A 1 334 ? -42.201 -5.029 6.072 1.00 15.29 334 GLN A C 1
ATOM 2582 O O . GLN A 1 334 ? -42.745 -5.946 6.674 1.00 16.46 334 GLN A O 1
ATOM 2588 N N . HIS A 1 335 ? -40.950 -5.091 5.636 1.00 15.42 335 HIS A N 1
ATOM 2589 C CA . HIS A 1 335 ? -40.095 -6.199 6.025 1.00 13.74 335 HIS A CA 1
ATOM 2590 C C . HIS A 1 335 ? -38.641 -5.795 5.870 1.00 14.56 335 HIS A C 1
ATOM 2591 O O . HIS A 1 335 ? -38.352 -4.743 5.311 1.00 14.74 335 HIS A O 1
ATOM 2598 N N . TYR A 1 336 ? -37.749 -6.584 6.445 1.00 14.21 336 TYR A N 1
ATOM 2599 C CA . TYR A 1 336 ? -36.316 -6.310 6.414 1.00 14.88 336 TYR A CA 1
ATOM 2600 C C . TYR A 1 336 ? -35.501 -7.593 6.298 1.00 13.52 336 TYR A C 1
ATOM 2601 O O . TYR A 1 336 ? -35.988 -8.681 6.592 1.00 15.86 336 TYR A O 1
ATOM 2610 N N . LYS A 1 337 ? -34.246 -7.446 5.934 1.00 14.19 337 LYS A N 1
ATOM 2611 C CA . LYS A 1 337 ? -33.325 -8.557 5.806 1.00 15.41 337 LYS A CA 1
ATOM 2612 C C . LYS A 1 337 ? -31.975 -8.121 6.345 1.00 16.68 337 LYS A C 1
ATOM 2613 O O . LYS A 1 337 ? -31.541 -7.000 6.079 1.00 17.92 337 LYS A O 1
ATOM 2619 N N . ILE A 1 338 ? -31.351 -8.973 7.142 1.00 15.62 338 ILE A N 1
ATOM 2620 C CA . ILE A 1 338 ? -30.016 -8.690 7.700 1.00 15.68 338 ILE A CA 1
ATOM 2621 C C . ILE A 1 338 ? -29.022 -9.699 7.130 1.00 16.49 338 ILE A C 1
ATOM 2622 O O . ILE A 1 338 ? -29.349 -10.884 7.047 1.00 18.41 338 ILE A O 1
ATOM 2627 N N . SER A 1 339 ? -27.854 -9.237 6.694 1.00 15.31 339 SER A N 1
ATOM 2628 C CA . SER A 1 339 ? -26.784 -10.105 6.159 1.00 18.44 339 SER A CA 1
ATOM 2629 C C . SER A 1 339 ? -25.472 -9.676 6.805 1.00 19.42 339 SER A C 1
ATOM 2630 O O . SER A 1 339 ? -25.289 -8.526 7.159 1.00 16.10 339 SER A O 1
ATOM 2633 N N . PRO A 1 340 ? -24.510 -10.589 6.959 1.00 19.22 340 PRO A N 1
ATOM 2634 C CA . PRO A 1 340 ? -23.242 -10.152 7.554 1.00 18.85 340 PRO A CA 1
ATOM 2635 C C . PRO A 1 340 ? -22.508 -9.360 6.450 1.00 18.75 340 PRO A C 1
ATOM 2636 O O . PRO A 1 340 ? -22.673 -9.631 5.260 1.00 19.95 340 PRO A O 1
ATOM 2640 N N . LEU A 1 341 ? -21.737 -8.335 6.812 1.00 17.59 341 LEU A N 1
ATOM 2641 C CA . LEU A 1 341 ? -21.021 -7.582 5.784 1.00 18.07 341 LEU A CA 1
ATOM 2642 C C . LEU A 1 341 ? -19.513 -7.730 5.948 1.00 19.09 341 LEU A C 1
ATOM 2643 O O . LEU A 1 341 ? -18.845 -8.281 5.096 1.00 19.01 341 LEU A O 1
ATOM 2648 N N . THR A 1 342 ? -18.962 -7.226 7.050 1.00 19.12 342 THR A N 1
ATOM 2649 C CA . THR A 1 342 ? -17.517 -7.388 7.273 1.00 20.65 342 THR A CA 1
ATOM 2650 C C . THR A 1 342 ? -17.205 -7.034 8.705 1.00 19.41 342 THR A C 1
ATOM 2651 O O . THR A 1 342 ? -17.715 -6.050 9.240 1.00 16.57 342 THR A O 1
ATOM 2655 N N . GLY A 1 343 ? -16.355 -7.856 9.347 1.00 19.34 343 GLY A N 1
ATOM 2656 C CA . GLY A 1 343 ? -15.984 -7.607 10.739 1.00 19.08 343 GLY A CA 1
ATOM 2657 C C . GLY A 1 343 ? -17.183 -7.437 11.675 1.00 18.95 343 GLY A C 1
ATOM 2658 O O . GLY A 1 343 ? -18.021 -8.317 11.805 1.00 19.77 343 GLY A O 1
ATOM 2659 N N . PHE A 1 344 ? -17.227 -6.310 12.348 1.00 19.23 344 PHE A N 1
ATOM 2660 C CA . PHE A 1 344 ? -18.304 -6.015 13.283 1.00 16.78 344 PHE A CA 1
ATOM 2661 C C . PHE A 1 344 ? -19.604 -5.558 12.624 1.00 15.60 344 PHE A C 1
ATOM 2662 O O . PHE A 1 344 ? -20.594 -5.453 13.335 1.00 13.57 344 PHE A O 1
ATOM 2670 N N . LEU A 1 345 ? -19.610 -5.329 11.308 1.00 15.84 345 LEU A N 1
ATOM 2671 C CA . LEU A 1 345 ? -20.808 -4.760 10.683 1.00 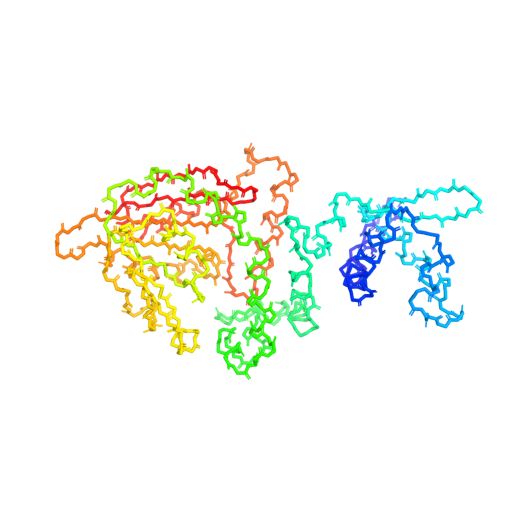16.32 345 LEU A CA 1
ATOM 2672 C C . LEU A 1 345 ? -21.726 -5.660 9.909 1.00 15.30 345 LEU A C 1
ATOM 2673 O O . LEU A 1 345 ? -21.288 -6.629 9.294 1.00 16.26 345 LEU A O 1
ATOM 2678 N N . SER A 1 346 ? -23.013 -5.307 9.900 1.00 14.71 346 SER A N 1
ATOM 2679 C CA . SER A 1 346 ? -24.023 -6.016 9.081 1.00 13.38 346 SER A CA 1
ATOM 2680 C C . SER A 1 346 ? -24.569 -5.123 8.003 1.00 14.90 346 SER A C 1
ATOM 2681 O O . SER A 1 346 ? -24.404 -3.914 8.056 1.00 15.37 346 SER A O 1
ATOM 2684 N N . LEU A 1 347 ? -25.258 -5.718 7.042 1.00 13.11 347 LEU A N 1
ATOM 2685 C CA . LEU A 1 347 ? -25.888 -4.976 5.945 1.00 13.49 347 LEU A CA 1
ATOM 2686 C C . LEU A 1 347 ? -27.380 -5.259 6.192 1.00 13.70 347 LEU A C 1
ATOM 2687 O O . LEU A 1 347 ? -27.802 -6.418 6.201 1.00 15.84 347 LEU A O 1
ATOM 2692 N N . ILE A 1 348 ? -28.181 -4.220 6.372 1.00 11.99 348 ILE A N 1
ATOM 2693 C CA . ILE A 1 348 ? -29.593 -4.418 6.630 1.00 12.84 348 ILE A CA 1
ATOM 2694 C C . ILE A 1 348 ? -30.361 -3.758 5.510 1.00 12.82 348 ILE A C 1
ATOM 2695 O O . ILE A 1 348 ? -30.083 -2.616 5.156 1.00 14.09 348 ILE A O 1
ATOM 2700 N N . GLU A 1 349 ? -31.347 -4.431 4.911 1.00 12.17 349 GLU A N 1
ATOM 2701 C CA . GLU A 1 349 ? -32.139 -3.748 3.863 1.00 12.42 349 GLU A CA 1
ATOM 2702 C C . GLU A 1 349 ? -33.577 -3.709 4.337 1.00 13.50 349 GLU A C 1
ATOM 2703 O O . GLU A 1 349 ? -34.078 -4.722 4.912 1.00 14.51 349 GLU A O 1
ATOM 2709 N N . ILE A 1 350 ? -34.231 -2.548 4.172 1.00 12.45 350 ILE A N 1
ATOM 2710 C CA . ILE A 1 350 ? -35.599 -2.407 4.629 1.00 11.76 350 ILE A CA 1
ATOM 2711 C C . ILE A 1 350 ? -36.470 -1.969 3.449 1.00 10.45 350 ILE A C 1
ATOM 2712 O O . ILE A 1 350 ? -36.041 -1.192 2.580 1.00 11.73 350 ILE A O 1
ATOM 2717 N N . TYR A 1 351 ? -37.682 -2.520 3.405 1.00 11.14 351 TYR A N 1
ATOM 2718 C CA . TYR A 1 351 ? -38.585 -2.325 2.232 1.00 11.12 351 TYR A CA 1
ATOM 2719 C C . TYR A 1 351 ? -39.894 -1.675 2.627 1.00 12.17 351 TYR A C 1
ATOM 2720 O O . TYR A 1 351 ? -40.608 -2.167 3.468 1.00 14.80 351 TYR A O 1
ATOM 2729 N N . PRO A 1 352 ? -40.181 -0.498 2.053 1.00 12.73 352 PRO A N 1
ATOM 2730 C CA . PRO A 1 352 ? -41.397 0.253 2.352 1.00 16.30 352 PRO A CA 1
ATOM 2731 C C . PRO A 1 352 ? -42.725 -0.329 1.995 1.00 20.70 352 PRO A C 1
ATOM 2732 O O . PRO A 1 352 ? -43.638 0.009 2.790 1.00 24.71 352 PRO A O 1
#

Radius of gyration: 23.02 Å; Cα contacts (8 Å, |Δi|>4): 524; chains: 1; bounding box: 67×41×70 Å

Foldseek 3Di:
DDPCVVVVVVVVVVCVVPVVVLLVLVLVCLVLVPLQVQVVVVHFAFLVRSCVVSVDDPVCSVVVVVSLVVVVVVPQWPWDDDVGTTTHGGPVVLLCHPPRPFHQVLLSVLCVDCQNVVLVVCVVVLVPDPDAFSQCVRVVHAVVVVCLVPVVNVVSVVVNVVRCLVVQLVLVLVPVVVVPPFQEEEEAQQFQCSSVVSNCVSPVRHAYEDEHACSRPPPRQDDRRYYYDHDDLLPADAAGLEYEYEPNQQLDDLVVSLSNLLRRCCNNCPPNHWHKYKYKAAAQDVVPDDVVLNVVQVVVQVVSSNRNGGHYHVVSVVVSLVVSPFDDKDWACRDRRMIMMMTTD

InterPro domains:
  IPR001077 O-methyltransferase, C-terminal domain [PF00891] (127-334)
  IPR012967 Caffeic acid 3-O-methyltransferase-like, dimerisation domain [PF08100] (22-105)
  IPR016461 O-methyltransferase-like [PIRSF005739] (2-352)
  IPR016461 O-methyltransferase-like [PS51683] (21-352)
  IPR016461 O-methyltransferase-like [PTHR11746] (20-336)
  IPR029063 S-adenosyl-L-methionine-dependent methyltransferase superfamily [G3DSA:3.40.50.150] (105-352)
  IPR029063 S-adenosyl-L-methionine-dependent methyltransferase superfamily [SSF53335] (109-350)
  IPR036388 Winged helix-like DNA-binding domain superfamily [G3DSA:1.10.10.10] (1-103)
  IPR036390 Winged helix DNA-binding domain superfamily [SSF46785] (10-107)

Secondary structure (DSSP, 8-state):
--STHHHHHHHHHHHHHTTHHHHHHHHHHHHTTHHHHHHHHTSPEEHHHHHHHHT--GGGHHHHHHHHHHHHHTTSEEEEESSSEEEEE-HHHHTTSTTSSS--HHHHHHHT-HHHHHGGGGHHHHHT-SS--HHHHHHSS-HHHHHHH-HHHHHHHHHHHHHTHHHHHHHHHT-HHHHTT-SEEEEET-TTSHHHHHHHHH-TT-EEEEEE-HHHHTT---BTTEEEEE--TTT-----SEEEEES-GGGS-HHHHHHHHHHHHHHHSGGG---EEEEEE-EE-TTTS-HHHHHHHHHHHHHGGGGT---EEHHHHHHHHHHTT--EEEEEEEETTEEEEEEE-

CATH classification: 1.10.10.10 (+1 more: 3.40.50.150)

Nearest PDB structures (foldseek):
  6cig-assembly1_A  TM=1.001E+00  e=1.489E-67  Medicago sativa
  2qyo-assembly1_B  TM=8.370E-01  e=2.891E-57  unclassified
  3tky-assembly1_B  TM=8.856E-01  e=2.886E-29  Clarkia breweri
  5xoh-assembly1_A-2  TM=8.643E-01  e=5.928E-29  Kitagawia praeruptora
  4pgh-assembly2_C  TM=8.620E-01  e=7.096E-29  Sorghum bicolor

Solvent-accessible surface area: 19304 Å² total; per-residue (Å²): 238,134,91,91,83,62,150,157,55,78,60,104,105,108,148,114,88,115,46,120,68,66,43,77,4,34,37,51,1,20,110,52,61,0,3,18,19,6,90,124,57,68,130,47,0,11,33,59,70,0,14,59,95,32,143,30,86,93,91,111,52,25,51,7,74,153,55,0,105,91,1,13,168,63,33,51,6,91,64,49,101,164,172,88,33,16,0,13,33,34,120,37,0,85,64,13,10,185,84,37,149,45,25,37,15,44,66,20,87,12,78,20,29,97,66,13,36,28,4,60,158,72,75,158,115,45,118,171,64,170,120,82,32,0,16,10,24,46,30,69,38,39,10,65,82,23,6,35,162,48,98,154,52,46,78,38,46,60,72,7,67,51,20,20,7,144,86,4,1,74,23,0,74,99,18,86,107,0,10,106,78,32,132,17,0,0,3,0,26,11,24,54,0,54,8,0,96,27,1,19,133,43,47,84,193,10,97,0,8,0,4,21,60,82,90,38,12,104,138,65,105,33,85,126,56,12,68,39,54,38,19,70,27,58,86,69,9,31,79,10,33,0,0,0,0,27,40,17,0,20,18,47,52,53,137,32,0,39,121,0,0,128,47,0,51,81,3,2,34,74,116,74,111,156,18,24,0,0,0,0,1,16,12,13,41,151,180,157,39,115,102,128,40,7,89,64,12,58,109,59,43,100,48,9,9,12,20,30,13,60,6,0,55,77,121,67,1,78,141,7,3,106,116,10,36,11,146,95,47,121,56,34,128,26,32,81,82,13,12,1,0,6,0,52,13

B-factor: mean 19.46, std 7.19, range [8.38, 48.14]

Sequence (345 aa):
RKPSEIFKAQALLYKHIYAFIDSMSLKWAVEMNIPNIIQNHGKPISLSNLVSILQVPSSKIGNVRRLMRYLAHNGFFEIITKEEESYALTVASELLVRGSDLCLAPMVECVLDPTLSGSYHELKKWIYEEDLTLFGVTLGSGFWDFLDKNPEYNTSFNDAMASDSKLINLALRDCDFVFDGLESIVDVGGGTGTTAKIICETFPKLKCIVFDRPQVVENLSGSNNLTYVGGDMFTSIPNADAVLLKYILHNWTDKDCLRILKKCKEAVTN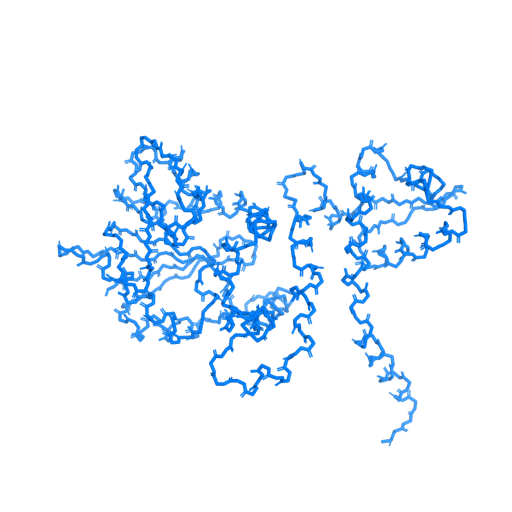DGKRGKVTIIDMVIDKKKDENQVTQIKLLMDVNMACLNGKERNEEEWKKLFIEAGFQHYKISPLTGFLSLIEIYP

Organism: Medicago sativa (NCBI:txid3879)